Protein AF-A0A9E5WP78-F1 (afdb_monomer_lite)

Secondary structure (DSSP, 8-state):
--SSSSHHHHHHHHHHHHHHHHHHHHHHHHHHHHHHHHHHHHHHHHH-GGGHHHHHHHHHHHHHHHHHHHHHHHHHHHHHHHHHHHHHHHHHHHHHHH-PPPPPHHHHHHTTSSS---PPP--SSTTTHHHHSSSTT---------S---HHHHHHHHHHH-SSGGGHHHHHHHHHHHHSS--HHHHHHHHHHSS--HHHHHHHHHHSTT---S---SEEEEEE-SHHHHHTTHHHHHHHHHHHTT--TT-SB-TTSSEEEEEES--S-GGG-SEEEETTEEEES--HHHHHHHHHHHHHHH-

Structure (mmCIF, N/CA/C/O backbone):
data_AF-A0A9E5WP78-F1
#
_entry.id   AF-A0A9E5WP78-F1
#
loop_
_atom_site.group_PDB
_atom_site.id
_atom_site.type_symbol
_atom_site.label_atom_id
_atom_site.label_alt_id
_atom_site.label_comp_id
_atom_site.label_asym_id
_atom_site.label_entity_id
_atom_site.label_seq_id
_atom_site.pdbx_PDB_ins_code
_atom_site.Cartn_x
_atom_site.Cartn_y
_atom_site.Cartn_z
_atom_site.occupancy
_atom_site.B_iso_or_equiv
_atom_site.auth_seq_id
_atom_site.auth_comp_id
_atom_site.auth_asym_id
_atom_site.auth_atom_id
_atom_site.pdbx_PDB_model_num
ATOM 1 N N . MET A 1 1 ? 55.929 27.483 16.255 1.00 40.31 1 MET A N 1
ATOM 2 C CA . MET A 1 1 ? 55.031 27.096 17.373 1.00 40.31 1 MET A CA 1
ATOM 3 C C . MET A 1 1 ? 53.668 26.584 16.868 1.00 40.31 1 MET A C 1
ATOM 5 O O . MET A 1 1 ? 52.644 26.908 17.447 1.00 40.31 1 MET A O 1
ATOM 9 N N . ALA A 1 2 ? 53.627 25.756 15.813 1.00 39.28 2 ALA A N 1
ATOM 10 C CA . ALA A 1 2 ? 52.375 25.339 15.155 1.00 39.28 2 ALA A CA 1
ATOM 11 C C . ALA A 1 2 ? 51.833 23.959 15.601 1.00 39.28 2 ALA A C 1
ATOM 13 O O . ALA A 1 2 ? 50.862 23.475 15.038 1.00 39.28 2 ALA A O 1
ATOM 14 N N . CYS A 1 3 ? 52.436 23.316 16.608 1.00 40.56 3 CYS A N 1
ATOM 15 C CA . CYS A 1 3 ? 52.124 21.920 16.957 1.00 40.56 3 CYS A CA 1
ATOM 16 C C . CYS A 1 3 ? 51.257 21.744 18.224 1.00 40.56 3 CYS A C 1
ATOM 18 O O . CYS A 1 3 ? 50.835 20.636 18.529 1.00 40.56 3 CYS A O 1
ATOM 20 N N . VAL A 1 4 ? 50.968 22.808 18.983 1.00 48.16 4 VAL A N 1
ATOM 21 C CA . VAL A 1 4 ? 50.408 22.661 20.347 1.00 48.16 4 VAL A CA 1
ATOM 22 C C . VAL A 1 4 ? 48.868 22.646 20.388 1.00 48.16 4 VAL A C 1
ATOM 24 O O . VAL A 1 4 ? 48.291 22.186 21.366 1.00 48.16 4 VAL A O 1
ATOM 27 N N . LEU A 1 5 ? 48.172 23.054 19.319 1.00 49.72 5 LEU A N 1
ATOM 28 C CA . LEU A 1 5 ? 46.701 23.181 19.324 1.00 49.72 5 LEU A CA 1
ATOM 29 C C . LEU A 1 5 ? 45.939 22.066 18.576 1.00 49.72 5 LEU A C 1
ATOM 31 O O . LEU A 1 5 ? 44.716 22.016 18.666 1.00 49.72 5 LEU A O 1
ATOM 35 N N . GLY A 1 6 ? 46.625 21.146 17.883 1.00 47.72 6 GLY A N 1
ATOM 36 C CA . GLY A 1 6 ? 45.993 20.021 17.162 1.00 47.72 6 GLY A CA 1
ATOM 37 C C . GLY A 1 6 ? 45.794 18.739 17.988 1.00 47.72 6 GLY A C 1
ATOM 38 O O . GLY A 1 6 ? 44.914 17.935 17.690 1.00 47.72 6 GLY A O 1
ATOM 39 N N . LEU A 1 7 ? 46.570 18.561 19.060 1.00 51.28 7 LEU A N 1
ATOM 40 C CA . LEU A 1 7 ? 46.493 17.408 19.967 1.00 51.28 7 LEU A CA 1
ATOM 41 C C . LEU A 1 7 ? 45.211 17.310 20.830 1.00 51.28 7 LEU A C 1
ATOM 43 O O . LEU A 1 7 ? 44.743 16.186 21.030 1.00 51.28 7 LEU A O 1
ATOM 47 N N . PRO A 1 8 ? 44.588 18.403 21.328 1.00 56.72 8 PRO A N 1
ATOM 48 C CA . PRO A 1 8 ? 43.445 18.271 22.233 1.00 56.72 8 PRO A CA 1
ATOM 49 C C . PRO A 1 8 ? 42.153 17.823 21.530 1.00 56.72 8 PRO A C 1
ATOM 51 O O . PRO A 1 8 ? 41.365 17.092 22.123 1.00 56.72 8 PRO A O 1
ATOM 54 N N . ALA A 1 9 ? 41.935 18.186 20.260 1.00 57.28 9 ALA A N 1
ATOM 55 C CA . ALA A 1 9 ? 40.708 17.823 19.539 1.00 57.28 9 ALA A CA 1
ATOM 56 C C . ALA A 1 9 ? 40.653 16.326 19.178 1.00 57.28 9 ALA A C 1
ATOM 58 O O . ALA A 1 9 ? 39.615 15.683 19.340 1.00 57.28 9 ALA A O 1
ATOM 59 N N . ALA A 1 10 ? 41.784 15.748 18.756 1.00 62.88 10 ALA A N 1
ATOM 60 C CA . ALA A 1 10 ? 41.886 14.319 18.465 1.00 62.88 10 ALA A CA 1
ATOM 61 C C . ALA A 1 10 ? 41.720 13.457 19.731 1.00 62.88 10 ALA A C 1
ATOM 63 O O . ALA A 1 10 ? 41.075 12.413 19.679 1.00 62.88 10 ALA A O 1
ATOM 64 N N . GLY A 1 11 ? 42.240 13.916 20.878 1.00 72.31 11 GLY A N 1
ATOM 65 C CA . GLY A 1 11 ? 42.086 13.227 22.164 1.00 72.31 11 GLY A CA 1
ATOM 66 C C . GLY A 1 11 ? 40.644 13.196 22.683 1.00 72.31 11 GLY A C 1
ATOM 67 O O . GLY A 1 11 ? 40.204 12.189 23.227 1.00 72.31 11 GLY A O 1
ATOM 68 N N . VAL A 1 12 ? 39.870 14.266 22.484 1.00 71.50 12 VAL A N 1
ATOM 69 C CA . VAL A 1 12 ? 38.460 14.305 22.917 1.00 71.50 12 VAL A CA 1
ATOM 70 C C . VAL A 1 12 ? 37.597 13.354 22.083 1.00 71.50 12 VAL A C 1
ATOM 72 O O . VAL A 1 12 ? 36.775 12.622 22.635 1.00 71.50 12 VAL A O 1
ATOM 75 N N . LEU A 1 13 ? 37.812 13.306 20.766 1.00 73.06 13 LEU A N 1
ATOM 76 C CA . LEU A 1 13 ? 37.078 12.406 19.871 1.00 73.06 13 LEU A CA 1
ATOM 77 C C . LEU A 1 13 ? 37.362 10.930 20.169 1.00 73.06 13 LEU A C 1
ATOM 79 O O . LEU A 1 13 ? 36.424 10.136 20.226 1.00 73.06 13 LEU A O 1
ATOM 83 N N . THR A 1 14 ? 38.620 10.552 20.412 1.00 79.62 14 THR A N 1
ATOM 84 C CA . THR A 1 14 ? 38.964 9.158 20.738 1.00 79.62 14 THR A CA 1
ATOM 85 C C . THR A 1 14 ? 38.353 8.717 22.063 1.00 79.62 14 THR A C 1
ATOM 87 O O . THR A 1 14 ? 37.830 7.607 22.133 1.00 79.62 14 THR A O 1
ATOM 90 N N . VAL A 1 15 ? 38.327 9.586 23.078 1.00 82.00 15 VAL A N 1
ATOM 91 C CA . VAL A 1 15 ? 37.671 9.297 24.364 1.00 82.00 15 VAL A CA 1
ATOM 92 C C . VAL A 1 15 ? 36.163 9.111 24.189 1.00 82.00 15 VAL A C 1
ATOM 94 O O . VAL A 1 15 ? 35.617 8.132 24.694 1.00 82.00 15 VAL A O 1
ATOM 97 N N . VAL A 1 16 ? 35.481 9.983 23.439 1.00 80.38 16 VAL A N 1
ATOM 98 C CA . VAL A 1 16 ? 34.026 9.864 23.208 1.00 80.38 16 VAL A CA 1
ATOM 99 C C . VAL A 1 16 ? 33.681 8.604 22.413 1.00 80.38 16 VAL A C 1
ATOM 101 O O . VAL A 1 16 ? 32.722 7.905 22.751 1.00 80.38 16 VAL A O 1
ATOM 104 N N . VAL A 1 17 ? 34.467 8.282 21.384 1.00 82.75 17 VAL A N 1
ATOM 105 C CA . VAL A 1 17 ? 34.288 7.056 20.594 1.00 82.75 17 VAL A CA 1
ATOM 106 C C . VAL A 1 17 ? 34.514 5.827 21.468 1.00 82.75 17 VAL A C 1
ATOM 108 O O . VAL A 1 17 ? 33.675 4.929 21.480 1.00 82.75 17 VAL A O 1
ATOM 111 N N . TRP A 1 18 ? 35.594 5.799 22.250 1.00 87.38 18 TRP A N 1
ATOM 112 C CA . TRP A 1 18 ? 35.895 4.680 23.141 1.00 87.38 18 TRP A CA 1
ATOM 113 C C . TRP A 1 18 ? 34.799 4.482 24.192 1.00 87.38 18 TRP A C 1
ATOM 115 O O . TRP A 1 18 ? 34.361 3.356 24.424 1.00 87.38 18 TRP A O 1
ATOM 125 N N . TRP A 1 19 ? 34.276 5.571 24.759 1.00 84.06 19 TRP A N 1
ATOM 126 C CA . TRP A 1 19 ? 33.203 5.508 25.749 1.00 84.06 19 TRP A CA 1
ATOM 127 C C . TRP A 1 19 ? 31.863 5.067 25.144 1.00 84.06 19 TRP A C 1
ATOM 129 O O . TRP A 1 19 ? 31.135 4.288 25.757 1.00 84.06 19 TRP A O 1
ATOM 139 N N . SER A 1 20 ? 31.576 5.477 23.905 1.00 82.31 20 SER A N 1
ATOM 140 C CA . SER A 1 20 ? 30.400 5.017 23.152 1.00 82.31 20 SER A CA 1
ATOM 141 C C . SER A 1 20 ? 30.484 3.526 22.811 1.00 82.31 20 SER A C 1
ATOM 143 O O . SER A 1 20 ? 29.494 2.804 22.928 1.00 82.31 20 SER A O 1
ATOM 145 N N . VAL A 1 21 ? 31.670 3.042 22.430 1.00 86.69 21 VAL A N 1
ATOM 146 C CA . VAL A 1 21 ? 31.914 1.617 22.159 1.00 86.69 21 VAL A CA 1
ATOM 147 C C . VAL A 1 21 ? 31.808 0.792 23.443 1.00 86.69 21 VAL A C 1
ATOM 149 O O . VAL A 1 21 ? 31.193 -0.271 23.425 1.00 86.69 21 VAL A O 1
ATOM 152 N N . ALA A 1 22 ? 32.347 1.279 24.563 1.00 88.31 22 ALA A N 1
ATOM 153 C CA . ALA A 1 22 ? 32.237 0.607 25.857 1.00 88.31 22 ALA A CA 1
ATOM 154 C C . ALA A 1 22 ? 30.772 0.474 26.318 1.00 88.31 22 ALA A C 1
ATOM 156 O O . ALA A 1 22 ? 30.347 -0.627 26.667 1.00 88.31 22 ALA A O 1
ATOM 157 N N . ASP A 1 23 ? 29.979 1.551 26.245 1.00 84.69 23 ASP A N 1
ATOM 158 C CA . ASP A 1 23 ? 28.545 1.531 26.592 1.00 84.69 23 ASP A CA 1
ATOM 159 C C . ASP A 1 23 ? 27.752 0.593 25.660 1.00 84.69 23 ASP A C 1
ATOM 161 O O . ASP A 1 23 ? 26.888 -0.158 26.117 1.00 84.69 23 ASP A O 1
ATOM 165 N N . TYR A 1 24 ? 28.097 0.548 24.366 1.00 83.88 24 TYR A N 1
ATOM 166 C CA . TYR A 1 24 ? 27.504 -0.396 23.413 1.00 83.88 24 TYR A CA 1
ATOM 167 C C . TYR A 1 24 ? 27.820 -1.861 23.751 1.00 83.88 24 TYR A C 1
ATOM 169 O O . TYR A 1 24 ? 26.926 -2.712 23.732 1.00 83.88 24 TYR A O 1
ATOM 177 N N . LEU A 1 25 ? 29.079 -2.175 24.069 1.00 89.12 25 LEU A N 1
ATOM 178 C CA . LEU A 1 25 ? 29.492 -3.534 24.426 1.00 89.12 25 LEU A CA 1
ATOM 179 C C . LEU A 1 25 ? 28.841 -4.000 25.733 1.00 89.12 25 LEU A C 1
ATOM 181 O O . LEU A 1 25 ? 28.405 -5.151 25.813 1.00 89.12 25 LEU A O 1
ATOM 185 N N . GLU A 1 26 ? 28.722 -3.113 26.719 1.00 86.94 26 GLU A N 1
ATOM 186 C CA . GLU A 1 26 ? 28.042 -3.402 27.982 1.00 86.94 26 GLU A CA 1
ATOM 187 C C . GLU A 1 26 ? 26.539 -3.635 27.771 1.00 86.94 26 GLU A C 1
ATOM 189 O O . GLU A 1 26 ? 25.974 -4.616 28.264 1.00 86.94 26 GLU A O 1
ATOM 194 N N . ALA A 1 27 ? 25.884 -2.801 26.958 1.00 82.88 27 ALA A N 1
ATOM 195 C CA . ALA A 1 27 ? 24.481 -2.990 26.593 1.00 82.88 27 ALA A CA 1
ATOM 196 C C . ALA A 1 27 ? 24.244 -4.325 25.874 1.00 82.88 27 ALA A C 1
ATOM 198 O O . ALA A 1 27 ? 23.267 -5.018 26.159 1.00 82.88 27 ALA A O 1
ATOM 199 N N . ARG A 1 28 ? 25.165 -4.724 24.991 1.00 87.25 28 ARG A N 1
ATOM 200 C CA . ARG A 1 28 ? 25.087 -6.000 24.270 1.00 87.25 28 ARG A CA 1
ATOM 201 C C . ARG A 1 28 ? 25.202 -7.215 25.197 1.00 87.25 28 ARG A C 1
ATOM 203 O O . ARG A 1 28 ? 24.603 -8.245 24.900 1.00 87.25 28 ARG A O 1
ATOM 210 N N . ARG A 1 29 ? 25.957 -7.113 26.297 1.00 88.00 29 ARG A N 1
ATOM 211 C CA . ARG A 1 29 ? 26.102 -8.191 27.294 1.00 88.00 29 ARG A CA 1
ATOM 212 C C . ARG A 1 29 ? 24.925 -8.268 28.265 1.00 88.00 29 ARG A C 1
ATOM 214 O O . ARG A 1 29 ? 24.508 -9.366 28.613 1.00 88.00 29 ARG A O 1
ATOM 221 N N . THR A 1 30 ? 24.397 -7.121 28.686 1.00 86.06 30 THR A N 1
ATOM 222 C CA . THR A 1 30 ? 23.357 -7.027 29.729 1.00 86.06 30 THR A CA 1
ATOM 223 C C . THR A 1 30 ? 21.945 -7.284 29.208 1.00 86.06 30 THR A C 1
ATOM 225 O O . THR A 1 30 ? 21.180 -7.993 29.855 1.00 86.06 30 THR A O 1
ATOM 228 N N . ALA A 1 31 ? 21.620 -6.810 28.000 1.00 85.44 31 ALA A N 1
ATOM 229 C CA . ALA A 1 31 ? 20.290 -6.954 27.402 1.00 85.44 31 ALA A CA 1
ATOM 230 C C . ALA A 1 31 ? 19.707 -8.389 27.389 1.00 85.44 31 ALA A C 1
ATOM 232 O O . ALA A 1 31 ? 18.526 -8.531 27.710 1.00 85.44 31 ALA A O 1
ATOM 233 N N . PRO A 1 32 ? 20.455 -9.462 27.043 1.00 88.38 32 PRO A N 1
ATOM 234 C CA . PRO A 1 32 ? 19.893 -10.814 27.068 1.00 88.38 32 PRO A CA 1
ATOM 235 C C . PRO A 1 32 ? 19.577 -11.308 28.488 1.00 88.38 32 PRO A C 1
ATOM 237 O O . PRO A 1 32 ? 18.555 -11.961 28.678 1.00 88.38 32 PRO A O 1
ATOM 240 N N . LEU A 1 33 ? 20.405 -10.968 29.482 1.00 89.38 33 LEU A N 1
ATOM 241 C CA . LEU A 1 33 ? 20.209 -11.366 30.883 1.00 89.38 33 LEU A CA 1
ATOM 242 C C . LEU A 1 33 ? 18.995 -10.663 31.496 1.00 89.38 33 LEU A C 1
ATOM 244 O O . LEU A 1 33 ? 18.153 -11.286 32.138 1.00 89.38 33 LEU A O 1
ATOM 248 N N . ASP A 1 34 ? 18.888 -9.360 31.251 1.00 89.56 34 ASP A N 1
ATOM 249 C CA . ASP A 1 34 ? 17.775 -8.527 31.699 1.00 89.56 34 ASP A CA 1
ATOM 250 C C . ASP A 1 34 ? 16.437 -8.996 31.086 1.00 89.56 34 ASP A C 1
ATOM 252 O O . ASP A 1 34 ? 15.401 -8.983 31.753 1.00 89.56 34 ASP A O 1
ATOM 256 N N . ARG A 1 35 ? 16.456 -9.482 29.835 1.00 88.88 35 ARG A N 1
ATOM 257 C CA . ARG A 1 35 ? 15.285 -10.083 29.181 1.00 88.88 35 ARG A CA 1
ATOM 258 C C . ARG A 1 35 ? 14.878 -11.414 29.816 1.00 88.88 35 ARG A C 1
ATOM 260 O O . ARG A 1 35 ? 13.702 -11.583 30.127 1.00 88.88 35 ARG A O 1
ATOM 267 N N . GLN A 1 36 ? 15.836 -12.316 30.043 1.00 92.38 36 GLN A N 1
ATOM 268 C CA . GLN A 1 36 ? 15.581 -13.598 30.717 1.00 92.38 36 GLN A CA 1
ATOM 269 C C . GLN A 1 36 ? 14.955 -13.379 32.098 1.00 92.38 36 GLN A C 1
ATOM 271 O O . GLN A 1 36 ? 13.959 -14.007 32.443 1.00 92.38 36 GLN A O 1
ATOM 276 N N . ARG A 1 37 ? 15.472 -12.407 32.855 1.00 91.56 37 ARG A N 1
ATOM 277 C CA . ARG A 1 37 ? 14.974 -12.073 34.193 1.00 91.56 37 ARG A CA 1
ATOM 278 C C . ARG A 1 37 ? 13.522 -11.582 34.197 1.00 91.56 37 ARG A C 1
ATOM 280 O O . ARG A 1 37 ? 12.762 -11.958 35.086 1.00 91.56 37 ARG A O 1
ATOM 287 N N . ILE A 1 38 ? 13.124 -10.762 33.222 1.00 92.44 38 ILE A N 1
ATOM 288 C CA . ILE A 1 38 ? 11.726 -10.318 33.078 1.00 92.44 38 ILE A CA 1
ATOM 289 C C . ILE A 1 38 ? 10.820 -11.489 32.703 1.00 92.44 38 ILE A C 1
ATOM 291 O O . ILE A 1 38 ? 9.748 -11.633 33.286 1.00 92.44 38 ILE A O 1
ATOM 295 N N . GLU A 1 39 ? 11.239 -12.323 31.750 1.00 93.94 39 GLU A N 1
ATOM 296 C CA . GLU A 1 39 ? 10.465 -13.491 31.317 1.00 93.94 39 GLU A CA 1
ATOM 297 C C . GLU A 1 39 ? 10.212 -14.449 32.501 1.00 93.94 39 GLU A C 1
ATOM 299 O O . GLU A 1 39 ? 9.064 -14.831 32.740 1.00 93.94 39 GLU A O 1
ATOM 304 N N . GLU A 1 40 ? 11.230 -14.713 33.327 1.00 94.50 40 GLU A N 1
ATOM 305 C CA . GLU A 1 40 ? 11.097 -15.495 34.567 1.00 94.50 40 GLU A CA 1
ATOM 306 C C . GLU A 1 40 ? 10.142 -14.857 35.591 1.00 94.50 40 GLU A C 1
ATOM 308 O O . GLU A 1 40 ? 9.367 -15.555 36.250 1.00 94.50 40 GLU A O 1
ATOM 313 N N . LEU A 1 41 ? 10.191 -13.532 35.769 1.00 92.31 41 LEU A N 1
ATOM 314 C CA . LEU A 1 41 ? 9.308 -12.826 36.705 1.00 92.31 41 LEU A CA 1
ATOM 315 C C . LEU A 1 41 ? 7.854 -12.808 36.223 1.00 92.31 41 LEU A C 1
ATOM 317 O O . LEU A 1 41 ? 6.945 -12.915 37.046 1.00 92.31 41 LEU A O 1
ATOM 321 N N . ILE A 1 42 ? 7.621 -12.723 34.912 1.00 92.88 42 ILE A N 1
ATOM 322 C CA . ILE A 1 42 ? 6.284 -12.846 34.318 1.00 92.88 42 ILE A CA 1
ATOM 323 C C . ILE A 1 42 ? 5.718 -14.240 34.586 1.00 92.88 42 ILE A C 1
ATOM 325 O O . ILE A 1 42 ? 4.550 -14.364 34.956 1.00 92.88 42 ILE A O 1
ATOM 329 N N . GLU A 1 43 ? 6.527 -15.285 34.416 1.00 93.88 43 GLU A N 1
ATOM 330 C CA . GLU A 1 43 ? 6.107 -16.660 34.683 1.00 93.88 43 GLU A CA 1
ATOM 331 C C . GLU A 1 43 ? 5.759 -16.861 36.166 1.00 93.88 43 GLU A C 1
ATOM 333 O O . GLU A 1 43 ? 4.669 -17.343 36.487 1.00 93.88 43 GLU A O 1
ATOM 338 N N . LYS A 1 44 ? 6.611 -16.376 37.079 1.00 93.50 44 LYS A N 1
ATOM 339 C CA . LYS A 1 44 ? 6.349 -16.404 38.530 1.00 93.50 44 LYS A CA 1
ATOM 340 C C . LYS A 1 44 ? 5.098 -15.613 38.916 1.00 93.50 44 LYS A C 1
ATOM 342 O O . LYS A 1 44 ? 4.302 -16.105 39.708 1.00 93.50 44 LYS A O 1
ATOM 347 N N . ALA A 1 45 ? 4.878 -14.438 38.323 1.00 91.44 45 ALA A N 1
ATOM 348 C CA . ALA A 1 45 ? 3.703 -13.603 38.586 1.00 91.44 45 ALA A CA 1
ATOM 349 C C . ALA A 1 45 ? 2.391 -14.193 38.038 1.00 91.44 45 ALA A C 1
ATOM 351 O O . ALA A 1 45 ? 1.316 -13.866 38.547 1.00 91.44 45 ALA A O 1
ATOM 352 N N . ARG A 1 46 ? 2.457 -15.056 37.012 1.00 91.38 46 ARG A N 1
ATOM 353 C CA . ARG A 1 46 ? 1.302 -15.851 36.559 1.00 91.38 46 ARG A CA 1
ATOM 354 C C . ARG A 1 46 ? 0.975 -16.986 37.526 1.00 91.38 46 ARG A C 1
ATOM 356 O O . ARG A 1 46 ? -0.202 -17.286 37.695 1.00 91.38 46 ARG A O 1
ATOM 363 N N . ALA A 1 47 ? 1.990 -17.608 38.129 1.00 92.94 47 ALA A N 1
ATOM 364 C CA . ALA A 1 47 ? 1.815 -18.709 39.075 1.00 92.94 47 ALA A CA 1
ATOM 365 C C . ALA A 1 47 ? 1.355 -18.234 40.466 1.00 92.94 47 ALA A C 1
ATOM 367 O O . ALA A 1 47 ? 0.472 -18.846 41.060 1.00 92.94 47 ALA A O 1
ATOM 368 N N . ASP A 1 48 ? 1.924 -17.137 40.972 1.00 92.50 48 ASP A N 1
ATOM 369 C CA . ASP A 1 48 ? 1.578 -16.547 42.264 1.00 92.50 48 ASP A CA 1
ATOM 370 C C . ASP A 1 48 ? 1.529 -15.012 42.172 1.00 92.5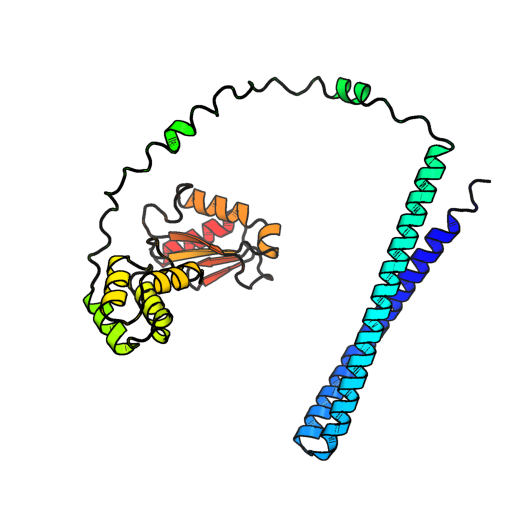0 48 ASP A C 1
ATOM 372 O O . ASP A 1 48 ? 2.481 -14.339 41.768 1.00 92.50 48 ASP A O 1
ATOM 376 N N . SER A 1 49 ? 0.396 -14.443 42.590 1.00 89.81 49 SER A N 1
ATOM 377 C CA . SER A 1 49 ? 0.151 -12.998 42.600 1.00 89.81 49 SER A CA 1
ATOM 378 C C . SER A 1 49 ? 1.105 -12.207 43.504 1.00 89.81 49 SER A C 1
ATOM 380 O O . SER A 1 49 ? 1.258 -10.999 43.301 1.00 89.81 49 SER A O 1
ATOM 382 N N . SER A 1 50 ? 1.774 -12.872 44.454 1.00 92.31 50 SER A N 1
ATOM 383 C CA . SER A 1 50 ? 2.747 -12.265 45.369 1.00 92.31 50 SER A CA 1
ATOM 384 C C . SER A 1 50 ? 3.977 -11.676 44.660 1.00 92.31 50 SER A C 1
ATOM 386 O O . SER A 1 50 ? 4.614 -10.771 45.197 1.00 92.31 50 SER A O 1
ATOM 388 N N . TRP A 1 51 ? 4.283 -12.117 43.431 1.00 90.38 51 TRP A N 1
ATOM 389 C CA . TRP A 1 51 ? 5.444 -11.663 42.651 1.00 90.38 51 TRP A CA 1
ATOM 390 C C . TRP A 1 51 ? 5.197 -10.405 41.809 1.00 90.38 51 TRP A C 1
ATOM 392 O O . TRP A 1 51 ? 6.146 -9.862 41.238 1.00 90.38 51 TRP A O 1
ATOM 402 N N . LYS A 1 52 ? 3.960 -9.890 41.747 1.00 91.38 52 LYS A N 1
ATOM 403 C CA . LYS A 1 52 ? 3.644 -8.657 40.997 1.00 91.38 52 LYS A CA 1
ATOM 404 C C . LYS A 1 52 ? 4.498 -7.444 41.410 1.00 91.38 52 LYS A C 1
ATOM 406 O O . LYS A 1 52 ? 5.038 -6.802 40.511 1.00 91.38 52 LYS A O 1
ATOM 411 N N . PRO A 1 53 ? 4.726 -7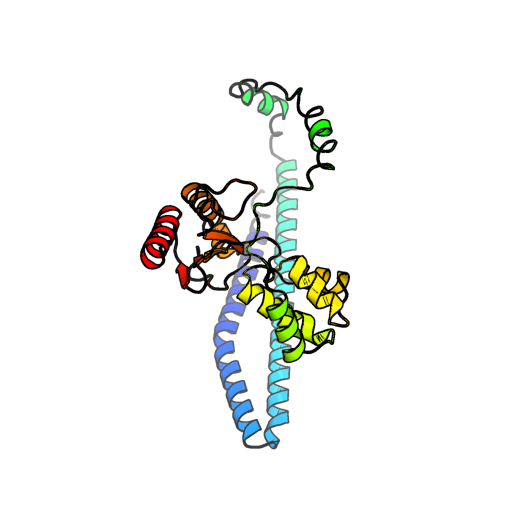.160 42.711 1.00 94.75 53 PRO A N 1
ATOM 412 C CA . PRO A 1 53 ? 5.572 -6.037 43.120 1.00 94.75 53 PRO A CA 1
ATOM 413 C C . PRO A 1 53 ? 7.035 -6.196 42.680 1.00 94.75 53 PRO A C 1
ATOM 415 O O . PRO A 1 53 ? 7.695 -5.216 42.349 1.00 94.75 53 PRO A O 1
ATOM 418 N N . ALA A 1 54 ? 7.548 -7.431 42.643 1.00 92.19 54 ALA A N 1
ATOM 419 C CA . ALA A 1 54 ? 8.909 -7.709 42.186 1.00 92.19 54 ALA A CA 1
ATOM 420 C C . ALA A 1 54 ? 9.059 -7.494 40.670 1.00 92.19 54 ALA A C 1
ATOM 422 O O . ALA A 1 54 ? 10.077 -6.972 40.220 1.00 92.19 54 ALA A O 1
ATOM 423 N N . LEU A 1 55 ? 8.033 -7.853 39.892 1.00 92.62 55 LEU A N 1
ATOM 424 C CA . LEU A 1 55 ? 7.981 -7.589 38.455 1.00 92.62 55 LEU A CA 1
ATOM 425 C C . LEU A 1 55 ? 7.924 -6.081 38.160 1.00 92.62 55 LEU A C 1
ATOM 427 O O . LEU A 1 55 ? 8.675 -5.592 37.319 1.00 92.62 55 LEU A O 1
ATOM 431 N N . GLU A 1 56 ? 7.077 -5.335 38.873 1.00 93.25 56 GLU A N 1
ATOM 432 C CA . GLU A 1 56 ? 6.983 -3.874 38.742 1.00 93.25 56 GLU A CA 1
ATOM 433 C C . GLU A 1 56 ? 8.300 -3.174 39.109 1.00 93.25 56 GLU A C 1
ATOM 435 O O . GLU A 1 56 ? 8.743 -2.278 38.389 1.00 93.25 56 GLU A O 1
ATOM 440 N N . ALA A 1 57 ? 8.974 -3.624 40.172 1.00 93.75 57 ALA A N 1
ATOM 441 C CA . ALA A 1 57 ? 10.283 -3.104 40.557 1.00 93.75 57 ALA A CA 1
ATOM 442 C C . ALA A 1 57 ? 11.354 -3.338 39.473 1.00 93.75 57 ALA A C 1
ATOM 444 O O . ALA A 1 57 ? 12.164 -2.447 39.208 1.00 93.75 57 ALA A O 1
ATOM 445 N N . GLU A 1 58 ? 11.350 -4.503 38.815 1.00 91.75 58 GLU A N 1
ATOM 446 C CA . GLU A 1 58 ? 12.286 -4.792 37.720 1.00 91.75 58 GLU A CA 1
ATOM 447 C C . GLU A 1 58 ? 11.982 -3.949 36.472 1.00 91.75 58 GLU A C 1
ATOM 449 O O . GLU A 1 58 ? 12.905 -3.434 35.835 1.00 91.75 58 GLU A O 1
ATOM 454 N N . TYR A 1 59 ? 10.703 -3.726 36.152 1.00 90.94 59 TYR A N 1
ATOM 455 C CA . TYR A 1 59 ? 10.322 -2.810 35.075 1.00 90.94 59 TYR A CA 1
ATOM 456 C C . TYR A 1 59 ? 10.784 -1.376 35.343 1.00 90.94 59 TYR A C 1
ATOM 458 O O . TYR A 1 59 ? 11.355 -0.740 34.452 1.00 90.94 59 TYR A O 1
ATOM 466 N N . GLU A 1 60 ? 10.593 -0.864 36.562 1.00 93.88 60 GLU A N 1
ATOM 467 C CA . GLU A 1 60 ? 11.032 0.493 36.899 1.00 93.88 60 GLU A CA 1
ATOM 468 C C . GLU A 1 60 ? 12.565 0.597 36.891 1.00 93.88 60 GLU A C 1
ATOM 470 O O . GLU A 1 60 ? 13.107 1.571 36.364 1.00 93.88 60 GLU A O 1
ATOM 475 N N . ARG A 1 61 ? 13.287 -0.439 37.348 1.00 92.62 61 ARG A N 1
ATOM 476 C CA . ARG A 1 61 ? 14.750 -0.534 37.197 1.00 92.62 61 ARG A CA 1
ATOM 477 C C . ARG A 1 61 ? 15.168 -0.413 35.729 1.00 92.62 61 ARG A C 1
ATOM 479 O O . ARG A 1 61 ? 16.048 0.392 35.419 1.00 92.62 61 ARG A O 1
ATOM 486 N N . GLN A 1 62 ? 14.551 -1.168 34.817 1.00 90.62 62 GLN A N 1
ATOM 487 C CA . GLN A 1 62 ? 14.895 -1.099 33.389 1.00 90.62 62 GLN A CA 1
ATOM 488 C C . GLN A 1 62 ? 14.600 0.264 32.774 1.00 90.62 62 GLN A C 1
ATOM 490 O O . GLN A 1 62 ? 15.395 0.781 31.985 1.00 90.62 62 GLN A O 1
ATOM 495 N N . LYS A 1 63 ? 13.483 0.872 33.164 1.00 91.00 63 LYS A N 1
ATOM 496 C CA . LYS A 1 63 ? 13.120 2.218 32.733 1.00 91.00 63 LYS A CA 1
ATOM 497 C C . LYS A 1 63 ? 14.158 3.249 33.179 1.00 91.00 63 LYS A C 1
ATOM 499 O O . LYS A 1 63 ? 14.590 4.048 32.350 1.00 91.00 63 LYS A O 1
ATOM 504 N N . GLN A 1 64 ? 14.625 3.192 34.429 1.00 91.25 64 GLN A N 1
ATOM 505 C CA . GLN A 1 64 ? 15.698 4.069 34.916 1.00 91.25 64 GLN A CA 1
ATOM 506 C C . GLN A 1 64 ? 17.003 3.862 34.133 1.00 91.25 64 GLN A C 1
ATOM 508 O O . GLN A 1 64 ? 17.588 4.829 33.646 1.00 91.25 64 GLN A O 1
ATOM 513 N N . VAL A 1 65 ? 17.414 2.609 33.905 1.00 87.69 65 VAL A N 1
ATOM 514 C CA . VAL A 1 65 ? 18.610 2.291 33.099 1.00 87.69 65 VAL A CA 1
ATOM 515 C C . VAL A 1 65 ? 18.491 2.831 31.667 1.00 87.69 65 VAL A C 1
ATOM 517 O O . VAL A 1 65 ? 19.471 3.339 31.115 1.00 87.69 65 VAL A O 1
ATOM 520 N N . SER A 1 66 ? 17.303 2.754 31.057 1.00 85.50 66 SER A N 1
ATOM 521 C CA . SER A 1 66 ? 17.051 3.309 29.721 1.00 85.50 66 SER A CA 1
ATOM 522 C C . SER A 1 66 ? 17.187 4.832 29.706 1.00 85.50 66 SER A C 1
ATOM 524 O O . SER A 1 66 ? 17.893 5.374 28.856 1.00 85.50 66 SER A O 1
ATOM 526 N N . LEU A 1 67 ? 16.576 5.520 30.674 1.00 88.06 67 LEU A N 1
ATOM 527 C CA . LEU A 1 67 ? 16.644 6.979 30.788 1.00 88.06 67 LEU A CA 1
ATOM 528 C C . LEU A 1 67 ? 18.082 7.470 30.992 1.00 88.06 67 LEU A C 1
ATOM 530 O O . LEU A 1 67 ? 18.507 8.442 30.366 1.00 88.06 67 LEU A O 1
ATOM 534 N N . GLU A 1 68 ? 18.867 6.780 31.820 1.00 87.25 68 GLU A N 1
ATOM 535 C CA . GLU A 1 68 ? 20.278 7.111 32.015 1.00 87.25 68 GLU A CA 1
ATOM 536 C C . GLU A 1 68 ? 21.112 6.937 30.739 1.00 87.25 68 GLU A C 1
ATOM 538 O O . GLU A 1 68 ? 21.996 7.758 30.462 1.00 87.25 68 GLU A O 1
ATOM 543 N N . ARG A 1 69 ? 20.848 5.880 29.956 1.00 83.69 69 ARG A N 1
ATOM 544 C CA . ARG A 1 69 ? 21.506 5.648 28.659 1.00 83.69 69 ARG A CA 1
ATOM 545 C C . ARG A 1 69 ? 21.180 6.763 27.672 1.00 83.69 69 ARG A C 1
ATOM 547 O O . ARG A 1 69 ? 22.095 7.296 27.043 1.00 83.69 69 ARG A O 1
ATOM 554 N N . ASP A 1 70 ? 19.921 7.173 27.585 1.00 82.62 70 ASP A N 1
ATOM 555 C CA . ASP A 1 70 ? 19.513 8.277 26.714 1.00 82.62 70 ASP A CA 1
ATOM 556 C C . ASP A 1 70 ? 20.145 9.605 27.154 1.00 82.62 70 ASP A C 1
ATOM 558 O O . ASP A 1 70 ? 20.712 10.329 26.331 1.00 82.62 70 ASP A O 1
ATOM 562 N N . ALA A 1 71 ? 20.192 9.881 28.460 1.00 86.75 71 ALA A N 1
ATOM 563 C CA . ALA A 1 71 ? 20.882 11.051 29.000 1.00 86.75 71 ALA A CA 1
ATOM 564 C C . ALA A 1 71 ? 22.399 11.041 28.717 1.00 86.75 71 ALA A C 1
ATOM 566 O O . ALA A 1 71 ? 23.001 12.095 28.493 1.00 86.75 71 ALA A O 1
ATOM 567 N N . ARG A 1 72 ? 23.056 9.870 28.719 1.00 84.81 72 ARG A N 1
ATOM 568 C CA . ARG A 1 72 ? 24.467 9.736 28.296 1.00 84.81 72 ARG A CA 1
ATOM 569 C C . ARG A 1 72 ? 24.635 10.015 26.801 1.00 84.81 72 ARG A C 1
ATOM 571 O O . ARG A 1 72 ? 25.505 10.806 26.440 1.00 84.81 72 ARG A O 1
ATOM 578 N N . ARG A 1 73 ? 23.771 9.461 25.946 1.00 83.44 73 ARG A N 1
ATOM 579 C CA . ARG A 1 73 ? 23.800 9.689 24.488 1.00 83.44 73 ARG A CA 1
ATOM 580 C C . ARG A 1 73 ? 23.639 11.162 24.123 1.00 83.44 73 ARG A C 1
ATOM 582 O O . ARG A 1 73 ? 24.412 11.672 23.314 1.00 83.44 73 ARG A O 1
ATOM 589 N N . VAL A 1 74 ? 22.697 11.862 24.758 1.00 85.00 74 VAL A N 1
ATOM 590 C CA . VAL A 1 74 ? 22.492 13.308 24.553 1.00 85.00 74 VAL A CA 1
ATOM 591 C C . VAL A 1 74 ? 23.735 14.104 24.959 1.00 85.00 74 VAL A C 1
ATOM 593 O O . VAL A 1 74 ? 24.175 14.982 24.216 1.00 85.00 74 VAL A O 1
ATOM 596 N N . ARG A 1 75 ? 24.361 13.762 26.095 1.00 84.69 75 ARG A N 1
ATOM 597 C CA . ARG A 1 75 ? 25.624 14.388 26.518 1.00 84.69 75 ARG A CA 1
ATOM 598 C C . ARG A 1 75 ? 26.746 14.163 25.501 1.00 84.69 75 ARG A C 1
ATOM 600 O O . ARG A 1 75 ? 27.444 15.117 25.172 1.00 84.69 75 ARG A O 1
ATOM 607 N N . TYR A 1 76 ? 26.904 12.951 24.965 1.00 83.31 76 TYR A N 1
ATOM 608 C CA . TYR A 1 76 ? 27.940 12.665 23.959 1.00 83.31 76 TYR A CA 1
ATOM 609 C C . TYR A 1 76 ? 27.704 13.425 22.660 1.00 83.31 76 TYR A C 1
ATOM 611 O O . TYR A 1 76 ? 28.644 14.007 22.124 1.00 83.31 76 TYR A O 1
ATOM 619 N N . ALA A 1 77 ? 26.456 13.486 22.191 1.00 83.44 77 ALA A N 1
ATOM 620 C CA . ALA A 1 77 ? 26.097 14.264 21.009 1.00 83.44 77 ALA A CA 1
ATOM 621 C C . ALA A 1 77 ? 26.476 15.745 21.173 1.00 83.44 77 ALA A C 1
ATOM 623 O O . ALA A 1 77 ? 27.062 16.336 20.265 1.00 83.44 77 ALA A O 1
ATOM 624 N N . TYR A 1 78 ? 26.225 16.325 22.351 1.00 86.50 78 TYR A N 1
ATOM 625 C CA . TYR A 1 78 ? 26.605 17.706 22.646 1.00 86.50 78 TYR A CA 1
ATOM 626 C C . TYR A 1 78 ? 28.128 17.904 22.662 1.00 86.50 78 TYR A C 1
ATOM 628 O O . TYR A 1 78 ? 28.627 18.856 22.066 1.00 86.50 78 TYR A O 1
ATOM 636 N N . VAL A 1 79 ? 28.884 16.982 23.271 1.00 84.81 79 VAL A N 1
ATOM 637 C CA . VAL A 1 79 ? 30.359 17.024 23.269 1.00 84.81 79 VAL A CA 1
ATOM 638 C C . VAL A 1 79 ? 30.914 16.952 21.842 1.00 84.81 79 VAL A C 1
ATOM 640 O O . VAL A 1 79 ? 31.786 17.746 21.484 1.00 84.81 79 VAL A O 1
ATOM 643 N N . ILE A 1 80 ? 30.383 16.063 20.996 1.00 82.38 80 ILE A N 1
ATOM 644 C CA . ILE A 1 80 ? 30.791 15.944 19.586 1.00 82.38 80 ILE A CA 1
ATOM 645 C C . ILE A 1 80 ? 30.503 17.244 18.832 1.00 82.38 80 ILE A C 1
ATOM 647 O O . ILE A 1 80 ? 31.382 17.753 18.132 1.00 82.38 80 ILE A O 1
ATOM 651 N N . LEU A 1 81 ? 29.309 17.812 19.008 1.00 85.88 81 LEU A N 1
ATOM 652 C CA . LEU A 1 81 ? 28.903 19.045 18.339 1.00 85.88 81 LEU A CA 1
ATOM 653 C C . LEU A 1 81 ? 29.788 20.225 18.760 1.00 85.88 81 LEU A C 1
ATOM 655 O O . LEU A 1 81 ? 30.357 20.897 17.902 1.00 85.88 81 LEU A O 1
ATOM 659 N N . VAL A 1 82 ? 29.982 20.436 20.065 1.00 83.69 82 VAL A N 1
ATOM 660 C CA . VAL A 1 82 ? 30.837 21.514 20.591 1.00 83.69 82 VAL A CA 1
ATOM 661 C C . VAL A 1 82 ? 32.289 21.342 20.144 1.00 83.69 82 VAL A C 1
ATOM 663 O O . VAL A 1 82 ? 32.918 22.321 19.735 1.00 83.69 82 VAL A O 1
ATOM 666 N N . SER A 1 83 ? 32.823 20.116 20.159 1.00 79.50 83 SER A N 1
ATOM 667 C CA . SER A 1 83 ? 34.194 19.847 19.700 1.00 79.50 83 SER A CA 1
ATOM 668 C C . SER A 1 83 ? 34.371 20.152 18.209 1.00 79.50 83 SER A C 1
ATOM 670 O O . SER A 1 83 ? 35.354 20.780 17.819 1.00 79.50 83 SER A O 1
ATOM 672 N N . SER A 1 84 ? 33.376 19.805 17.389 1.00 82.25 84 SER A N 1
ATOM 673 C CA . SER A 1 84 ? 33.378 20.031 15.941 1.00 82.25 84 SER A CA 1
ATOM 674 C C . SER A 1 84 ? 33.267 21.521 15.605 1.00 82.25 84 SER A C 1
ATOM 676 O O . SER A 1 84 ? 34.014 22.022 14.767 1.00 82.25 84 SER A O 1
ATOM 678 N N . VAL A 1 85 ? 32.398 22.261 16.303 1.00 85.94 85 VAL A N 1
ATOM 679 C CA . VAL A 1 85 ? 32.294 23.724 16.166 1.00 85.94 85 VAL A CA 1
ATOM 680 C C . VAL A 1 85 ? 33.600 24.399 16.580 1.00 85.94 85 VAL A C 1
ATOM 682 O O . VAL A 1 85 ? 34.109 25.242 15.844 1.00 85.94 85 VAL A O 1
ATOM 685 N N . THR A 1 86 ? 34.182 23.995 17.711 1.00 81.94 86 THR A N 1
ATOM 686 C CA . THR A 1 86 ? 35.466 24.537 18.184 1.00 81.94 86 THR A CA 1
ATOM 687 C C . THR A 1 86 ? 36.571 24.296 17.156 1.00 81.94 86 THR A C 1
ATOM 689 O O . THR A 1 86 ? 37.306 25.221 16.814 1.00 81.94 86 THR A O 1
ATOM 692 N N . PHE A 1 87 ? 36.643 23.088 16.592 1.00 82.31 87 PHE A N 1
ATOM 693 C CA . PHE A 1 87 ? 37.595 22.749 15.537 1.00 82.31 87 PHE A CA 1
ATOM 694 C C . PHE A 1 87 ? 37.423 23.630 14.291 1.00 82.31 87 PHE A C 1
ATOM 696 O O . PHE A 1 87 ? 38.404 24.188 13.802 1.00 82.31 87 PHE A O 1
ATOM 703 N N . LEU A 1 88 ? 36.191 23.813 13.804 1.00 84.25 88 LEU A N 1
ATOM 704 C CA . LEU A 1 88 ? 35.906 24.650 12.632 1.00 84.25 88 LEU A CA 1
ATOM 705 C C . LEU A 1 88 ? 36.238 26.130 12.870 1.00 84.25 88 LEU A C 1
ATOM 707 O O . LEU A 1 88 ? 36.766 26.792 11.974 1.00 84.25 88 LEU A O 1
ATOM 711 N N . VAL A 1 89 ? 35.975 26.650 14.072 1.00 81.19 89 VAL A N 1
ATOM 712 C CA . VAL A 1 89 ? 36.336 28.024 14.455 1.00 81.19 89 VAL A CA 1
ATOM 713 C C . VAL A 1 89 ? 37.857 28.193 14.488 1.00 81.19 89 VAL A C 1
ATOM 715 O O . VAL A 1 89 ? 38.374 29.142 13.897 1.00 81.19 89 VAL A O 1
ATOM 718 N N . CYS A 1 90 ? 38.586 27.250 15.093 1.00 77.69 90 CYS A N 1
ATOM 719 C CA . CYS A 1 90 ? 40.050 27.252 15.093 1.00 77.69 90 CYS A CA 1
ATOM 720 C C . CYS A 1 90 ? 40.629 27.132 13.674 1.00 77.69 90 CYS A C 1
ATOM 722 O O . CYS A 1 90 ? 41.556 27.865 13.335 1.00 77.69 90 CYS A O 1
ATOM 724 N N . ALA A 1 91 ? 40.060 26.270 12.826 1.00 78.12 91 ALA A N 1
ATOM 725 C CA . ALA A 1 91 ? 40.480 26.102 11.437 1.00 78.12 91 ALA A CA 1
ATOM 726 C C . ALA A 1 91 ? 40.265 27.383 10.614 1.00 78.12 91 ALA A C 1
ATOM 728 O O . ALA A 1 91 ? 41.169 27.816 9.900 1.00 78.12 91 ALA A O 1
ATOM 729 N N . LYS A 1 92 ? 39.108 28.046 10.760 1.00 78.44 92 LYS A N 1
ATOM 730 C CA . LYS A 1 92 ? 38.819 29.330 10.097 1.00 78.44 92 LYS A CA 1
ATOM 731 C C . LYS A 1 92 ? 39.778 30.434 10.548 1.00 78.44 92 LYS A C 1
ATOM 733 O O . LYS A 1 92 ? 40.232 31.218 9.717 1.00 78.44 92 LYS A O 1
ATOM 738 N N . TRP A 1 93 ? 40.098 30.493 11.840 1.00 74.69 93 TRP A N 1
ATOM 739 C CA . TRP A 1 93 ? 41.040 31.472 12.388 1.00 74.69 93 TRP A CA 1
ATOM 740 C C . TRP A 1 93 ? 42.476 31.227 11.899 1.00 74.69 93 TRP A C 1
ATOM 742 O O . TRP A 1 93 ? 43.167 32.172 11.535 1.00 74.69 93 TRP A O 1
ATOM 752 N N . PHE A 1 94 ? 42.891 29.961 11.790 1.00 68.56 94 PHE A N 1
ATOM 753 C CA . PHE A 1 94 ? 44.193 29.573 11.242 1.00 68.56 94 PHE A CA 1
ATOM 754 C C . PHE A 1 94 ? 44.335 29.935 9.756 1.00 68.56 94 PHE A C 1
ATOM 756 O O . PHE A 1 94 ? 45.326 30.547 9.365 1.00 68.56 94 PHE A O 1
ATOM 763 N N . VAL A 1 95 ? 43.313 29.645 8.941 1.00 67.94 95 VAL A N 1
ATOM 764 C CA . VAL A 1 95 ? 43.272 30.056 7.523 1.00 67.94 95 VAL A CA 1
ATOM 765 C C . VAL A 1 95 ? 43.307 31.583 7.389 1.00 67.94 95 VAL A C 1
ATOM 767 O O . VAL A 1 95 ? 43.952 32.107 6.486 1.00 67.94 95 VAL A O 1
ATOM 770 N N . SER A 1 96 ? 42.688 32.314 8.322 1.00 70.31 96 SER A N 1
ATOM 771 C CA . SER A 1 96 ? 42.711 33.782 8.341 1.00 70.31 96 SER A CA 1
ATOM 772 C C . SER A 1 96 ? 44.072 34.395 8.711 1.00 70.31 96 SER A C 1
ATOM 774 O O . SER A 1 96 ? 44.239 35.598 8.516 1.00 70.31 96 SER A O 1
ATOM 776 N N . LEU A 1 97 ? 45.021 33.618 9.251 1.00 58.19 97 LEU A N 1
ATOM 777 C CA . LEU A 1 97 ? 46.330 34.099 9.718 1.00 58.19 97 LEU A CA 1
ATOM 778 C C . LEU A 1 97 ? 47.511 33.715 8.811 1.00 58.19 97 LEU A C 1
ATOM 780 O O . LEU A 1 97 ? 48.629 34.148 9.086 1.00 58.19 97 LEU A O 1
ATOM 784 N N . GLY A 1 98 ? 47.311 32.934 7.743 1.00 60.12 98 GLY A N 1
ATOM 785 C CA . GLY A 1 98 ? 48.448 32.470 6.940 1.00 60.12 98 GLY A CA 1
ATOM 786 C C . GLY A 1 98 ? 48.136 31.654 5.687 1.00 60.12 98 GLY A C 1
ATOM 787 O O . GLY A 1 98 ? 48.810 30.656 5.451 1.00 60.12 98 GLY A O 1
ATOM 788 N N . GLY A 1 99 ? 47.157 32.051 4.874 1.00 43.28 99 GLY A N 1
ATOM 789 C CA . GLY A 1 99 ? 46.915 31.424 3.570 1.00 43.28 99 GLY A CA 1
ATOM 790 C C . GLY A 1 99 ? 46.494 32.449 2.525 1.00 43.28 99 GLY A C 1
ATOM 791 O O . GLY A 1 99 ? 45.650 33.299 2.803 1.00 43.28 99 GLY A O 1
ATOM 792 N N . GLU A 1 100 ? 47.114 32.383 1.348 1.00 52.25 100 GLU A N 1
ATOM 793 C CA . GLU A 1 100 ? 46.795 33.197 0.172 1.00 52.25 100 GLU A CA 1
ATOM 794 C C . GLU A 1 100 ? 45.282 33.227 -0.096 1.00 52.25 100 GLU A C 1
ATOM 796 O O . GLU A 1 100 ? 44.573 32.236 0.105 1.00 52.25 100 GLU A O 1
ATOM 801 N N . ARG A 1 101 ? 44.774 34.393 -0.526 1.00 50.47 101 ARG A N 1
ATOM 802 C CA . ARG A 1 101 ? 43.365 34.552 -0.908 1.00 50.47 101 ARG A CA 1
ATOM 803 C C . ARG A 1 101 ? 43.009 33.488 -1.957 1.00 50.47 101 ARG A C 1
ATOM 805 O O . ARG A 1 101 ? 43.756 33.359 -2.924 1.00 50.47 101 ARG A O 1
ATOM 812 N N . PRO A 1 102 ? 41.879 32.770 -1.820 1.00 53.34 102 PRO A N 1
ATOM 813 C CA . PRO A 1 102 ? 41.401 31.922 -2.902 1.00 53.34 102 PRO A CA 1
ATOM 814 C C . PRO A 1 102 ? 41.165 32.775 -4.164 1.00 53.34 102 PRO A C 1
ATOM 816 O O . PRO A 1 102 ? 40.798 33.949 -4.025 1.00 53.34 102 PRO A O 1
ATOM 819 N N . PRO A 1 103 ? 41.391 32.210 -5.364 1.00 58.06 103 PRO A N 1
ATOM 820 C CA . PRO A 1 103 ? 41.272 32.940 -6.620 1.00 58.06 103 PRO A CA 1
ATOM 821 C C . PRO A 1 103 ? 39.861 33.503 -6.807 1.00 58.06 103 PRO A C 1
ATOM 823 O O . PRO A 1 103 ? 38.870 32.935 -6.336 1.00 58.06 103 PRO A O 1
ATOM 826 N N . ASP A 1 104 ? 39.805 34.657 -7.466 1.00 57.56 104 ASP A N 1
ATOM 827 C CA . ASP A 1 104 ? 38.591 35.415 -7.753 1.00 57.56 104 ASP A CA 1
ATOM 828 C C . ASP A 1 104 ? 37.565 34.537 -8.499 1.00 57.56 104 ASP A C 1
ATOM 830 O O . ASP A 1 104 ? 37.904 33.753 -9.389 1.00 57.56 104 ASP A O 1
ATOM 834 N N . LEU A 1 105 ? 36.286 34.677 -8.143 1.00 55.25 105 LEU A N 1
ATOM 835 C CA . LEU A 1 105 ? 35.161 34.012 -8.805 1.00 55.25 105 LEU A CA 1
ATOM 836 C C . LEU A 1 105 ? 35.105 34.311 -10.313 1.00 55.25 105 LEU A C 1
ATOM 838 O O . LEU A 1 105 ? 34.539 33.511 -11.064 1.00 55.25 105 LEU A O 1
ATOM 842 N N . GLU A 1 106 ? 35.706 35.413 -10.762 1.00 53.84 106 GLU A N 1
ATOM 843 C CA . GLU A 1 106 ? 35.821 35.755 -12.181 1.00 53.84 106 GLU A CA 1
ATOM 844 C C . GLU A 1 106 ? 36.765 34.800 -12.945 1.00 53.84 106 GLU A C 1
ATOM 846 O O . GLU A 1 106 ? 36.504 34.460 -14.101 1.00 53.84 106 GLU A O 1
ATOM 851 N N . GLU A 1 107 ? 37.790 34.255 -12.282 1.00 52.94 107 GLU A N 1
ATOM 852 C CA . GLU A 1 107 ? 38.782 33.341 -12.871 1.00 52.94 107 GLU A CA 1
ATOM 853 C C . GLU A 1 107 ? 38.191 31.932 -13.092 1.00 52.94 107 GLU A C 1
ATOM 855 O O . GLU A 1 107 ? 38.371 31.307 -14.140 1.00 52.94 107 GLU A O 1
ATOM 860 N N . ILE A 1 108 ? 37.343 31.470 -12.162 1.00 55.22 108 ILE A N 1
ATOM 861 C CA . ILE A 1 108 ? 36.564 30.222 -12.306 1.00 55.22 108 ILE A CA 1
ATOM 862 C C . ILE A 1 108 ? 35.530 30.342 -13.441 1.00 55.22 108 ILE A C 1
ATOM 864 O O . ILE A 1 108 ? 35.170 29.347 -14.081 1.00 55.22 108 ILE A O 1
ATOM 8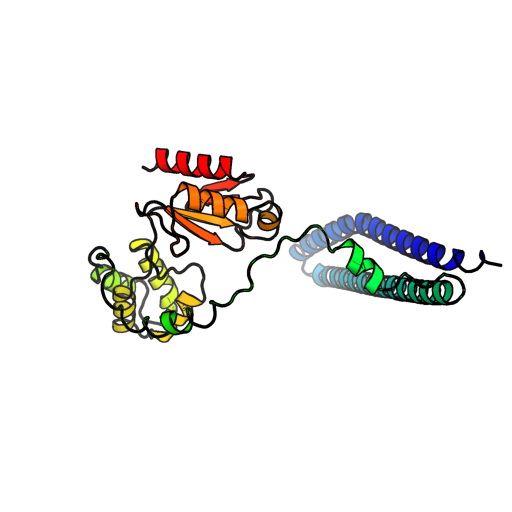68 N N . ARG A 1 109 ? 35.044 31.559 -13.714 1.00 47.44 109 ARG A N 1
ATOM 869 C CA . ARG A 1 109 ? 34.041 31.824 -14.751 1.00 47.44 109 ARG A CA 1
ATOM 870 C C . ARG A 1 109 ? 34.619 31.708 -16.161 1.00 47.44 109 ARG A C 1
ATOM 872 O O . ARG A 1 109 ? 33.925 31.206 -17.044 1.00 47.44 109 ARG A O 1
ATOM 879 N N . GLN A 1 110 ? 35.878 32.097 -16.362 1.00 52.28 110 GLN A N 1
ATOM 880 C CA . GLN A 1 110 ? 36.552 32.009 -17.663 1.00 52.28 110 GLN A CA 1
ATOM 881 C C . GLN A 1 110 ? 36.880 30.569 -18.079 1.00 52.28 110 GLN A C 1
ATOM 883 O O . GLN A 1 110 ? 36.743 30.237 -19.252 1.00 52.28 110 GLN A O 1
ATOM 888 N N . HIS A 1 111 ? 37.205 29.669 -17.147 1.00 49.50 111 HIS A N 1
ATOM 889 C CA . HIS A 1 111 ? 37.471 28.258 -17.479 1.00 49.50 111 HIS A CA 1
ATOM 890 C C . HIS A 1 111 ? 36.220 27.402 -17.721 1.00 49.50 111 HIS A C 1
ATOM 892 O O . HIS A 1 111 ? 36.326 26.274 -18.199 1.00 49.50 111 HIS A O 1
ATOM 898 N N . ARG A 1 112 ? 35.019 27.926 -17.448 1.00 45.34 112 ARG A N 1
ATOM 899 C CA . ARG A 1 112 ? 33.749 27.243 -17.748 1.00 45.34 112 ARG A CA 1
ATOM 900 C C . ARG A 1 112 ? 33.091 27.732 -19.052 1.00 45.34 112 ARG A C 1
ATOM 902 O O . ARG A 1 112 ? 31.934 27.401 -19.303 1.00 45.34 112 ARG A O 1
ATOM 909 N N . GLY A 1 113 ? 33.809 28.522 -19.858 1.00 39.97 113 GLY A N 1
ATOM 910 C CA . GLY A 1 113 ? 33.299 29.185 -21.065 1.00 39.97 113 GLY A CA 1
ATOM 911 C C . GLY A 1 113 ? 33.208 28.331 -22.337 1.00 39.97 113 GLY A C 1
ATOM 912 O O . GLY A 1 113 ? 32.401 28.660 -23.201 1.00 39.97 113 GLY A O 1
ATOM 913 N N . ASP A 1 114 ? 33.937 27.213 -22.446 1.00 45.69 114 ASP A N 1
ATOM 914 C CA . ASP A 1 114 ? 34.196 26.603 -23.768 1.00 45.69 114 ASP A CA 1
ATOM 915 C C . ASP A 1 114 ? 33.455 25.284 -24.071 1.00 45.69 114 ASP A C 1
ATOM 917 O O . ASP A 1 114 ? 33.762 24.617 -25.056 1.00 45.69 114 ASP A O 1
ATOM 921 N N . SER A 1 115 ? 32.452 24.876 -23.282 1.00 43.78 115 SER A N 1
ATOM 922 C CA . SER A 1 115 ? 31.736 23.603 -23.542 1.00 43.78 115 SER A CA 1
ATOM 923 C C . SER A 1 115 ? 30.209 23.629 -23.444 1.00 43.78 115 SER A C 1
ATOM 925 O O . SER A 1 115 ? 29.577 22.576 -23.506 1.00 43.78 115 SER A O 1
ATOM 927 N N . VAL A 1 116 ? 29.570 24.801 -23.397 1.00 41.69 116 VAL A N 1
ATOM 928 C CA . VAL A 1 116 ? 28.100 24.877 -23.480 1.00 41.69 116 VAL A CA 1
ATOM 929 C C . VAL A 1 116 ? 27.688 25.613 -24.749 1.00 41.69 116 VAL A C 1
ATOM 931 O O . VAL A 1 116 ? 27.514 26.832 -24.782 1.00 41.69 116 VAL A O 1
ATOM 934 N N . ALA A 1 117 ? 27.519 24.832 -25.816 1.00 37.91 117 ALA A N 1
ATOM 935 C CA . ALA A 1 117 ? 26.783 25.253 -26.996 1.00 37.91 117 ALA A CA 1
ATOM 936 C C . ALA A 1 117 ? 25.413 25.810 -26.571 1.00 37.91 117 ALA A C 1
ATOM 938 O O . ALA A 1 117 ? 24.707 25.242 -25.736 1.00 37.91 117 ALA A O 1
ATOM 939 N N . HIS A 1 118 ? 25.068 26.964 -27.132 1.00 35.59 118 HIS A N 1
ATOM 940 C CA . HIS A 1 118 ? 23.866 27.718 -26.820 1.00 35.59 118 HIS A CA 1
ATOM 941 C C . HIS A 1 118 ? 22.602 26.899 -27.122 1.00 35.59 118 HIS A C 1
ATOM 943 O O . HIS A 1 118 ? 22.200 26.768 -28.277 1.00 35.59 118 HIS A O 1
ATOM 949 N N . ALA A 1 119 ? 21.929 26.406 -26.082 1.00 38.44 119 ALA A N 1
ATOM 950 C CA . ALA A 1 119 ? 20.534 25.999 -26.188 1.00 38.44 119 ALA A CA 1
ATOM 951 C C . ALA A 1 119 ? 19.660 27.264 -26.340 1.00 38.44 119 ALA A C 1
ATOM 953 O O . ALA A 1 119 ? 19.817 28.214 -25.561 1.00 38.44 119 ALA A O 1
ATOM 954 N N . PRO A 1 120 ? 18.758 27.332 -27.335 1.00 36.59 120 PRO A N 1
ATOM 955 C CA . PRO A 1 120 ? 17.948 28.518 -27.572 1.00 36.59 120 PRO A CA 1
ATOM 956 C C . PRO A 1 120 ? 17.051 28.818 -26.367 1.00 36.59 120 PRO A C 1
ATOM 958 O O . PRO A 1 120 ? 16.323 27.968 -25.857 1.00 36.59 120 PRO A O 1
ATOM 961 N N . LYS A 1 121 ? 17.115 30.076 -25.921 1.00 38.25 121 LYS A N 1
ATOM 962 C CA . LYS A 1 121 ? 16.317 30.633 -24.828 1.00 38.25 121 LYS A CA 1
ATOM 963 C C . LYS A 1 121 ? 14.830 30.407 -25.113 1.00 38.25 121 LYS A C 1
ATOM 965 O O . LYS A 1 121 ? 14.325 30.812 -26.157 1.00 38.25 121 LYS A O 1
ATOM 970 N N . HIS A 1 122 ? 14.138 29.787 -24.158 1.00 43.09 122 HIS A N 1
ATOM 971 C CA . HIS A 1 122 ? 12.703 29.503 -24.168 1.00 43.09 122 HIS A CA 1
ATOM 972 C C . HIS A 1 122 ? 11.841 30.775 -24.302 1.00 43.09 122 HIS A C 1
ATOM 974 O O . HIS A 1 122 ? 11.271 31.270 -23.329 1.00 43.09 122 HIS A O 1
ATOM 980 N N . ALA A 1 123 ? 11.677 31.273 -25.524 1.00 37.91 123 ALA A N 1
ATOM 981 C CA . ALA A 1 123 ? 10.638 32.218 -25.911 1.00 37.91 123 ALA A CA 1
ATOM 982 C C . ALA A 1 123 ? 9.464 31.428 -26.516 1.00 37.91 123 ALA A C 1
ATOM 984 O O . ALA A 1 123 ? 9.361 31.264 -27.725 1.00 37.91 123 ALA A O 1
ATOM 985 N N . GLY A 1 124 ? 8.601 30.861 -25.669 1.00 36.59 124 GLY A N 1
ATOM 986 C CA . GLY A 1 124 ? 7.437 30.107 -26.165 1.00 36.59 124 GLY A CA 1
ATOM 987 C C . GLY A 1 124 ? 6.579 29.391 -25.124 1.00 36.59 124 GLY A C 1
ATOM 988 O O . GLY A 1 124 ? 5.537 28.841 -25.467 1.00 36.59 124 GLY A O 1
ATOM 989 N N . TRP A 1 125 ? 6.964 29.396 -23.845 1.00 38.53 125 TRP A N 1
ATOM 990 C CA . TRP A 1 125 ? 6.222 28.640 -22.834 1.00 38.53 125 TRP A CA 1
ATOM 991 C C . TRP A 1 125 ? 5.023 29.408 -22.253 1.00 38.53 125 TRP A C 1
ATOM 993 O O . TRP A 1 125 ? 4.033 28.790 -21.880 1.00 38.53 125 TRP A O 1
ATOM 1003 N N . ARG A 1 126 ? 5.024 30.750 -22.255 1.00 36.44 126 ARG A N 1
ATOM 1004 C CA . ARG A 1 126 ? 3.941 31.549 -21.641 1.00 36.44 126 ARG A CA 1
ATOM 1005 C C . ARG A 1 126 ? 2.635 31.638 -22.446 1.00 36.44 126 ARG A C 1
ATOM 1007 O O . ARG A 1 126 ? 1.615 31.996 -21.872 1.00 36.44 126 ARG A O 1
ATOM 1014 N N . THR A 1 127 ? 2.607 31.252 -23.722 1.00 42.03 127 THR A N 1
ATOM 1015 C CA . THR A 1 127 ? 1.383 31.284 -24.558 1.00 42.03 127 THR A CA 1
ATOM 1016 C C . THR A 1 127 ? 0.770 29.909 -24.844 1.00 42.03 127 THR A C 1
ATOM 1018 O O . THR A 1 127 ? -0.299 29.840 -25.449 1.00 42.03 127 THR A O 1
ATOM 1021 N N . ARG A 1 128 ? 1.369 28.809 -24.356 1.00 38.44 128 ARG A N 1
ATOM 1022 C CA . ARG A 1 128 ? 0.800 27.450 -24.488 1.00 38.44 128 ARG A CA 1
ATOM 1023 C C . ARG A 1 128 ? -0.057 27.041 -23.280 1.00 38.44 128 ARG A C 1
ATOM 1025 O O . ARG A 1 128 ? -1.097 26.416 -23.464 1.00 38.44 128 ARG A O 1
ATOM 1032 N N . TRP A 1 129 ? 0.291 27.485 -22.070 1.00 34.19 129 TRP A N 1
ATOM 1033 C CA . TRP A 1 129 ? -0.465 27.158 -20.849 1.00 34.19 129 TRP A CA 1
ATOM 1034 C C . TRP A 1 129 ? -1.819 27.879 -20.745 1.00 34.19 129 TRP A C 1
ATOM 1036 O O . TRP A 1 129 ? -2.786 27.292 -20.268 1.00 34.19 129 TRP A O 1
ATOM 1046 N N . ALA A 1 130 ? -1.951 29.090 -21.298 1.00 34.12 130 ALA A N 1
ATOM 1047 C CA . ALA A 1 130 ? -3.226 29.818 -21.319 1.00 34.12 130 ALA A CA 1
ATOM 1048 C C . ALA A 1 130 ? -4.284 29.205 -22.269 1.00 34.12 130 ALA A C 1
ATOM 1050 O O . ALA A 1 130 ? -5.480 29.410 -22.065 1.00 34.12 130 ALA A O 1
ATOM 1051 N N . ARG A 1 131 ? -3.877 28.407 -23.276 1.00 36.22 131 ARG A N 1
ATOM 1052 C CA . ARG A 1 131 ? -4.808 27.638 -24.135 1.00 36.22 131 ARG A CA 1
ATOM 1053 C C . ARG A 1 131 ? -5.177 26.265 -23.570 1.00 36.22 131 ARG A C 1
ATOM 1055 O O . ARG A 1 131 ? -6.219 25.736 -23.940 1.00 36.22 131 ARG A O 1
ATOM 1062 N N . LEU A 1 132 ? -4.368 25.719 -22.661 1.00 37.91 132 LEU A N 1
ATOM 1063 C CA . LEU A 1 132 ? -4.610 24.412 -22.036 1.00 37.91 132 LEU A CA 1
ATOM 1064 C C . LEU A 1 132 ? -5.519 24.485 -20.798 1.00 37.91 132 LEU A C 1
ATOM 1066 O O . LEU A 1 132 ? -6.126 23.485 -20.438 1.00 37.91 132 LEU A O 1
ATOM 1070 N N . TRP A 1 133 ? -5.673 25.668 -20.193 1.00 33.78 133 TRP A N 1
ATOM 1071 C CA . TRP A 1 133 ? -6.573 25.883 -19.047 1.00 33.78 133 TRP A CA 1
ATOM 1072 C C . TRP A 1 133 ? -7.916 26.537 -19.417 1.00 33.78 133 TRP A C 1
ATOM 1074 O O . TRP A 1 133 ? -8.823 26.582 -18.592 1.00 33.78 133 TRP A O 1
ATOM 1084 N N . SER A 1 134 ? -8.077 27.019 -20.656 1.00 33.31 134 SER A N 1
ATOM 1085 C CA . SER A 1 134 ? -9.309 27.675 -21.130 1.00 33.31 134 SER A CA 1
ATOM 1086 C C . SER A 1 134 ? -10.227 26.784 -21.980 1.00 33.31 134 SER A C 1
ATOM 1088 O O . SER A 1 134 ? -11.308 27.226 -22.357 1.00 33.31 134 SER A O 1
ATOM 1090 N N . THR A 1 135 ? -9.859 25.522 -22.247 1.00 35.41 135 THR A N 1
ATOM 1091 C CA . THR A 1 135 ? -10.665 24.599 -23.081 1.00 35.41 135 THR A CA 1
ATOM 1092 C C . THR A 1 135 ? -11.047 23.268 -22.423 1.00 35.41 135 THR A C 1
ATOM 1094 O O . THR A 1 135 ? -11.829 22.512 -22.990 1.00 35.41 135 THR A O 1
ATOM 1097 N N . SER A 1 136 ? -10.638 22.995 -21.185 1.00 33.03 136 SER A N 1
ATOM 1098 C CA . SER A 1 136 ? -10.992 21.754 -20.468 1.00 33.03 136 SER A CA 1
ATOM 1099 C C . SER A 1 136 ? -12.282 21.844 -19.632 1.00 33.03 136 SER A C 1
ATOM 1101 O O . SER A 1 136 ? -12.625 20.908 -18.918 1.00 33.03 136 SER A O 1
ATOM 1103 N N . ARG A 1 137 ? -13.079 22.917 -19.787 1.00 36.09 137 ARG A N 1
ATOM 1104 C CA . ARG A 1 137 ? -14.474 22.989 -19.291 1.00 36.09 137 ARG A CA 1
ATOM 1105 C C . ARG A 1 137 ? -15.490 22.303 -20.231 1.00 36.09 137 ARG A C 1
ATOM 1107 O O . ARG A 1 137 ? -16.683 22.310 -19.949 1.00 36.09 137 ARG A O 1
ATOM 1114 N N . ALA A 1 138 ? -15.056 21.668 -21.321 1.00 35.56 138 ALA A N 1
ATOM 1115 C CA . ALA A 1 138 ? -15.967 21.039 -22.278 1.00 35.56 138 ALA A CA 1
ATOM 1116 C C . ALA A 1 138 ? -15.410 19.743 -22.894 1.00 35.56 138 ALA A C 1
ATOM 1118 O O . ALA A 1 138 ? -15.095 19.712 -24.075 1.00 35.56 138 ALA A O 1
ATOM 1119 N N . ARG A 1 139 ? -15.338 18.662 -22.104 1.00 30.31 139 ARG A N 1
ATOM 1120 C CA . ARG A 1 139 ? -15.543 17.273 -22.572 1.00 30.31 139 ARG A CA 1
ATOM 1121 C C . ARG A 1 139 ? -16.152 16.433 -21.444 1.00 30.31 139 ARG A C 1
ATOM 1123 O O . ARG A 1 139 ? -15.511 15.573 -20.859 1.00 30.31 139 ARG A O 1
ATOM 1130 N N . ARG A 1 140 ? -17.422 16.709 -21.134 1.00 40.69 140 ARG A N 1
ATOM 1131 C CA . ARG A 1 140 ? -18.347 15.622 -20.793 1.00 40.69 140 ARG A CA 1
ATOM 1132 C C . ARG A 1 140 ? -18.687 14.934 -22.116 1.00 40.69 140 ARG A C 1
ATOM 1134 O O . ARG A 1 140 ? -18.935 15.643 -23.089 1.00 40.69 140 ARG A O 1
ATOM 1141 N N . ASN A 1 141 ? -18.691 13.603 -22.101 1.00 39.00 141 ASN A N 1
ATOM 1142 C CA . ASN A 1 141 ? -19.138 12.655 -23.133 1.00 39.00 141 ASN A CA 1
ATOM 1143 C C . ASN A 1 141 ? -18.002 11.884 -23.821 1.00 39.00 141 ASN A C 1
ATOM 1145 O O . ASN A 1 141 ? -17.246 12.436 -24.620 1.00 39.00 141 ASN A O 1
ATOM 1149 N N . GLY A 1 142 ? -17.966 10.577 -23.529 1.00 32.16 142 GLY A N 1
ATOM 1150 C CA . GLY A 1 142 ? -17.268 9.571 -24.328 1.00 32.16 142 GLY A CA 1
ATOM 1151 C C . GLY A 1 142 ? -16.330 8.632 -23.567 1.00 32.16 142 GLY A C 1
ATOM 1152 O O . GLY A 1 142 ? -15.228 8.412 -24.051 1.00 32.16 142 GLY A O 1
ATOM 1153 N N . HIS A 1 143 ? -16.723 8.075 -22.414 1.00 31.95 143 HIS A N 1
ATOM 1154 C CA . HIS A 1 143 ? -16.106 6.820 -21.962 1.00 31.95 143 HIS A CA 1
ATOM 1155 C C . HIS A 1 143 ? -16.864 5.660 -22.624 1.00 31.95 143 HIS A C 1
ATOM 1157 O O . HIS A 1 143 ? -18.095 5.648 -22.544 1.00 31.95 143 HIS A O 1
ATOM 1163 N N . PRO A 1 144 ? -16.182 4.725 -23.314 1.00 37.72 144 PRO A N 1
ATOM 1164 C CA . PRO A 1 144 ? -16.836 3.551 -23.866 1.00 37.72 144 PRO A CA 1
ATOM 1165 C C . PRO A 1 144 ? -17.399 2.736 -22.699 1.00 37.72 144 PRO A C 1
ATOM 1167 O O . PRO A 1 144 ? -16.691 2.431 -21.739 1.00 37.72 144 PRO A O 1
ATOM 1170 N N . VAL A 1 145 ? -18.707 2.522 -22.806 1.00 40.47 145 VAL A N 1
ATOM 1171 C CA . VAL A 1 145 ? -19.668 1.930 -21.874 1.00 40.47 145 VAL A CA 1
ATOM 1172 C C . VAL A 1 145 ? -19.020 0.860 -20.993 1.00 40.47 145 VAL A C 1
ATOM 1174 O O . VAL A 1 145 ? -18.578 -0.174 -21.487 1.00 40.47 145 VAL A O 1
ATOM 1177 N N . ALA A 1 146 ? -18.935 1.143 -19.689 1.00 46.34 146 ALA A N 1
ATOM 1178 C CA . ALA A 1 146 ? -18.822 0.096 -18.684 1.00 46.34 146 ALA A CA 1
ATOM 1179 C C . ALA A 1 146 ? -20.013 -0.844 -18.877 1.00 46.34 146 ALA A C 1
ATOM 1181 O O . ALA A 1 146 ? -21.116 -0.348 -19.116 1.00 46.34 146 ALA A O 1
ATOM 1182 N N . ASP A 1 147 ? -19.789 -2.156 -18.807 1.00 56.94 147 ASP A N 1
ATOM 1183 C CA . ASP A 1 147 ? -20.868 -3.144 -18.758 1.00 56.94 147 ASP A CA 1
ATOM 1184 C C . ASP A 1 147 ? -22.013 -2.623 -17.875 1.00 56.94 147 ASP A C 1
ATOM 1186 O O . ASP A 1 147 ? -21.763 -2.024 -16.826 1.00 56.94 147 ASP A O 1
ATOM 1190 N N . GLU A 1 148 ? -23.255 -2.771 -18.339 1.00 69.75 148 GLU A N 1
ATOM 1191 C CA . GLU A 1 148 ? -24.449 -2.241 -17.677 1.00 69.75 148 GLU A CA 1
ATOM 1192 C C . GLU A 1 148 ? -24.419 -2.582 -16.176 1.00 69.75 148 GLU A C 1
ATOM 1194 O O . GLU A 1 148 ? -24.464 -3.750 -15.788 1.00 69.75 148 GLU A O 1
ATOM 1199 N N . ILE A 1 149 ? -24.255 -1.559 -15.328 1.00 81.81 149 ILE A N 1
ATOM 1200 C CA . ILE A 1 149 ? -24.056 -1.743 -13.888 1.00 81.81 149 ILE A CA 1
ATOM 1201 C C . ILE A 1 149 ? -25.345 -2.306 -13.282 1.00 81.81 149 ILE A C 1
ATOM 1203 O O . ILE A 1 149 ? -26.375 -1.629 -13.251 1.00 81.81 149 ILE A O 1
ATOM 1207 N N . ASP A 1 150 ? -25.288 -3.533 -12.759 1.00 87.62 150 ASP A N 1
ATOM 1208 C CA . ASP A 1 150 ? -26.428 -4.176 -12.109 1.00 87.62 150 ASP A CA 1
ATOM 1209 C C . ASP A 1 150 ? -26.715 -3.543 -10.738 1.00 87.62 150 ASP A C 1
ATOM 1211 O O . ASP A 1 150 ? -26.141 -3.888 -9.698 1.00 87.62 150 ASP A O 1
ATOM 1215 N N . LEU A 1 151 ? -27.667 -2.614 -10.714 1.00 88.94 151 LEU A N 1
ATOM 1216 C CA . LEU A 1 151 ? -28.111 -1.976 -9.476 1.00 88.94 151 LEU A CA 1
ATOM 1217 C C . LEU A 1 151 ? -28.790 -2.962 -8.512 1.00 88.94 151 LEU A C 1
ATOM 1219 O O . LEU A 1 151 ? -28.780 -2.722 -7.308 1.00 88.94 151 LEU A O 1
ATOM 1223 N N . ARG A 1 152 ? -29.301 -4.111 -8.983 1.00 91.12 152 ARG A N 1
ATOM 1224 C CA . ARG A 1 152 ? -29.906 -5.129 -8.099 1.00 91.12 152 ARG A CA 1
ATOM 1225 C C . ARG A 1 152 ? -28.870 -5.777 -7.192 1.00 91.12 152 ARG A C 1
ATOM 1227 O O . ARG A 1 152 ? -29.201 -6.204 -6.086 1.00 91.12 152 ARG A O 1
ATOM 1234 N N . PHE A 1 153 ? -27.619 -5.860 -7.644 1.00 91.88 153 PHE A N 1
ATOM 1235 C CA . PHE A 1 153 ? -26.513 -6.267 -6.786 1.00 91.88 153 PHE A CA 1
ATOM 1236 C C . PHE A 1 153 ? -26.312 -5.265 -5.642 1.00 91.88 153 PHE A C 1
ATOM 1238 O O . PHE A 1 153 ? -26.132 -5.684 -4.501 1.00 91.88 153 PHE A O 1
ATOM 1245 N N . VAL A 1 154 ? -26.393 -3.960 -5.932 1.00 91.44 154 VAL A N 1
ATOM 1246 C CA . VAL A 1 154 ? -26.246 -2.888 -4.933 1.00 91.44 154 VAL A CA 1
ATOM 1247 C C . VAL A 1 154 ? -27.375 -2.933 -3.901 1.00 91.44 154 VAL A C 1
ATOM 1249 O O . VAL A 1 154 ? -27.120 -2.819 -2.705 1.00 91.44 154 VAL A O 1
ATOM 1252 N N . ASP A 1 155 ? -28.607 -3.171 -4.343 1.00 92.81 155 ASP A N 1
ATOM 1253 C CA . ASP A 1 155 ? -29.761 -3.287 -3.448 1.00 92.81 155 ASP A CA 1
ATOM 1254 C C . ASP A 1 155 ? -29.563 -4.433 -2.440 1.00 92.81 155 ASP A C 1
ATOM 1256 O O . ASP A 1 155 ? -29.717 -4.243 -1.233 1.00 92.81 155 ASP A O 1
ATOM 1260 N N . ARG A 1 156 ? -29.109 -5.598 -2.921 1.00 94.06 156 ARG A N 1
ATOM 1261 C CA . ARG A 1 156 ? -28.870 -6.787 -2.089 1.00 94.06 156 ARG A CA 1
ATOM 1262 C C . ARG A 1 156 ? -27.773 -6.579 -1.047 1.00 94.06 156 ARG A C 1
ATOM 1264 O O . ARG A 1 156 ? -27.946 -6.964 0.102 1.00 94.06 156 ARG A O 1
ATOM 1271 N N . ILE A 1 157 ? -26.644 -5.973 -1.426 1.00 94.12 157 ILE A N 1
ATOM 1272 C CA . ILE A 1 157 ? -25.546 -5.744 -0.470 1.00 94.12 157 ILE A CA 1
ATOM 1273 C C . 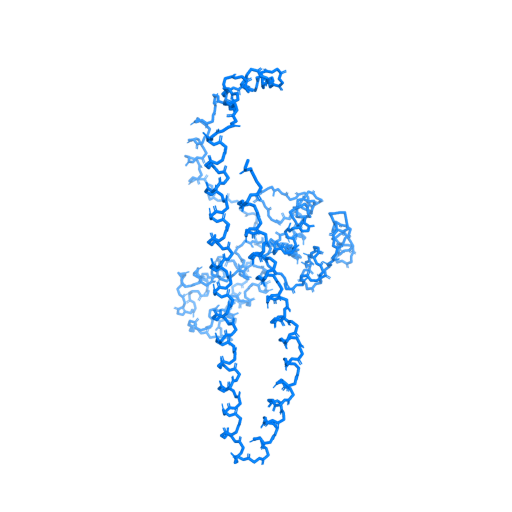ILE A 1 157 ? -25.934 -4.740 0.616 1.00 94.12 157 ILE A C 1
ATOM 1275 O O . ILE A 1 157 ? -25.481 -4.875 1.745 1.00 94.12 157 ILE A O 1
ATOM 1279 N N . VAL A 1 158 ? -26.774 -3.752 0.299 1.00 92.94 158 VAL A N 1
ATOM 1280 C CA . VAL A 1 158 ? -27.254 -2.784 1.293 1.00 92.94 158 VAL A CA 1
ATOM 1281 C C . VAL A 1 158 ? -28.216 -3.454 2.278 1.00 92.94 158 VAL A C 1
ATOM 1283 O O . VAL A 1 158 ? -28.210 -3.127 3.463 1.00 92.94 158 VAL A O 1
ATOM 1286 N N . GLU A 1 159 ? -29.025 -4.411 1.821 1.00 92.88 159 GLU A N 1
ATOM 1287 C CA . GLU A 1 159 ? -29.866 -5.223 2.709 1.00 92.88 159 GLU A CA 1
ATOM 1288 C C . GLU A 1 159 ? -29.047 -6.146 3.623 1.00 92.88 159 GLU A C 1
ATOM 1290 O O . GLU A 1 159 ? -29.405 -6.308 4.788 1.00 92.88 159 GLU A O 1
ATOM 1295 N N . GLU A 1 160 ? -27.947 -6.717 3.121 1.00 92.69 160 GLU A N 1
ATOM 1296 C CA . GLU A 1 160 ? -27.058 -7.606 3.883 1.00 92.69 160 GLU A CA 1
ATOM 1297 C C . GLU A 1 160 ? -26.193 -6.854 4.915 1.00 92.69 160 GLU A C 1
ATOM 1299 O O . GLU A 1 160 ? -26.087 -7.292 6.059 1.00 92.69 160 GLU A O 1
ATOM 1304 N N . GLU A 1 161 ? -25.569 -5.738 4.523 1.00 91.44 161 GLU A N 1
ATOM 1305 C CA . GLU A 1 161 ? -24.578 -5.015 5.345 1.00 91.44 161 GLU A CA 1
ATOM 1306 C C . GLU A 1 161 ? -25.211 -3.946 6.256 1.00 91.44 161 GLU A C 1
ATOM 1308 O O . GLU A 1 161 ? -24.613 -3.539 7.253 1.00 91.44 161 GLU A O 1
ATOM 1313 N N . GLY A 1 162 ? -26.424 -3.486 5.931 1.00 91.00 162 GLY A N 1
ATOM 1314 C CA . GLY A 1 162 ? -27.150 -2.458 6.676 1.00 91.00 162 GLY A CA 1
ATOM 1315 C C . GLY A 1 162 ? -27.133 -1.072 6.022 1.00 91.00 162 GLY A C 1
ATOM 1316 O O . GLY A 1 162 ? -26.529 -0.838 4.976 1.00 91.00 162 GLY A O 1
ATOM 1317 N N . ARG A 1 163 ? -27.855 -0.129 6.643 1.00 91.62 163 ARG A N 1
ATOM 1318 C CA . ARG A 1 163 ? -28.130 1.211 6.080 1.00 91.62 163 ARG A CA 1
ATOM 1319 C C . ARG A 1 163 ? -27.475 2.375 6.825 1.00 91.62 163 ARG A C 1
ATOM 1321 O O . ARG A 1 163 ? -27.591 3.513 6.370 1.00 91.62 163 ARG A O 1
ATOM 1328 N N . GLY A 1 164 ? -26.821 2.101 7.951 1.00 88.31 164 GLY A N 1
ATOM 1329 C CA . GLY A 1 164 ? -26.115 3.106 8.736 1.00 88.31 164 GLY A CA 1
ATOM 1330 C C . GLY A 1 164 ? -24.744 3.462 8.159 1.00 88.31 164 GLY A C 1
ATOM 1331 O O . GLY A 1 164 ? -24.233 2.829 7.232 1.00 88.31 164 GLY A O 1
ATOM 1332 N N . ILE A 1 165 ? -24.124 4.495 8.726 1.00 87.25 165 ILE A N 1
ATOM 1333 C CA . ILE A 1 165 ? -22.795 4.992 8.329 1.00 87.25 165 ILE A CA 1
ATOM 1334 C C . ILE A 1 165 ? -21.692 3.950 8.527 1.00 87.25 165 ILE A C 1
ATOM 1336 O O . ILE A 1 165 ? -20.731 3.904 7.756 1.00 87.25 165 ILE A O 1
ATOM 1340 N N . GLU A 1 166 ? -21.833 3.099 9.534 1.00 89.81 166 GLU A N 1
ATOM 1341 C CA . GLU A 1 166 ? -20.925 2.002 9.849 1.00 89.81 166 GLU A CA 1
ATOM 1342 C C . GLU A 1 166 ? -20.798 0.984 8.706 1.00 89.81 166 GLU A C 1
ATOM 1344 O O . GLU A 1 166 ? -19.729 0.398 8.525 1.00 89.81 166 GLU A O 1
ATOM 1349 N N . ALA A 1 167 ? -21.840 0.839 7.880 1.00 92.06 167 ALA A N 1
ATOM 1350 C CA . ALA A 1 167 ? -21.863 -0.081 6.747 1.00 92.06 167 ALA A CA 1
ATOM 1351 C C . ALA A 1 167 ? -21.142 0.468 5.499 1.00 92.06 167 ALA A C 1
ATOM 1353 O O . ALA A 1 167 ? -20.921 -0.270 4.537 1.00 92.06 167 ALA A O 1
ATOM 1354 N N . ALA A 1 168 ? -20.710 1.738 5.499 1.00 91.38 168 ALA A N 1
ATOM 1355 C CA . ALA A 1 168 ? -20.110 2.374 4.324 1.00 91.38 168 ALA A CA 1
ATOM 1356 C C . ALA A 1 168 ? -18.873 1.626 3.800 1.00 91.38 168 ALA A C 1
ATOM 1358 O O . ALA A 1 168 ? -18.760 1.372 2.603 1.00 91.38 168 ALA A O 1
ATOM 1359 N N . ILE A 1 169 ? -17.937 1.252 4.678 1.00 94.00 169 ILE A N 1
ATOM 1360 C CA . ILE A 1 169 ? -16.701 0.566 4.267 1.00 94.00 169 ILE A CA 1
ATOM 1361 C C . ILE A 1 169 ? -16.996 -0.848 3.725 1.00 94.00 169 ILE A C 1
ATOM 1363 O O . ILE A 1 169 ? -16.548 -1.124 2.607 1.00 94.00 169 ILE A O 1
ATOM 1367 N N . PRO A 1 170 ? -17.746 -1.722 4.433 1.00 94.25 170 PRO A N 1
ATOM 1368 C CA . PRO A 1 170 ? -18.123 -3.042 3.917 1.00 94.25 170 PRO A CA 1
ATOM 1369 C C . PRO A 1 170 ? -18.842 -2.994 2.562 1.00 94.25 170 PRO A C 1
ATOM 1371 O O . PRO A 1 170 ? -18.449 -3.705 1.630 1.00 94.25 170 PRO A O 1
ATOM 1374 N N . ILE A 1 171 ? -19.821 -2.094 2.403 1.00 94.44 171 ILE A N 1
ATOM 1375 C CA . ILE A 1 171 ? -20.563 -1.914 1.144 1.00 94.44 171 ILE A CA 1
ATOM 1376 C C . ILE A 1 171 ? -19.603 -1.549 0.007 1.00 94.44 171 ILE A C 1
ATOM 1378 O O . ILE A 1 171 ? -19.601 -2.200 -1.040 1.00 94.44 171 ILE A O 1
ATOM 1382 N N . LEU A 1 172 ? -18.737 -0.551 0.211 1.00 94.19 172 LEU A N 1
ATOM 1383 C CA . LEU A 1 172 ? -17.768 -0.127 -0.805 1.00 94.19 172 LEU A CA 1
ATOM 1384 C C . LEU A 1 172 ? -16.773 -1.241 -1.156 1.00 94.19 172 LEU A C 1
ATOM 1386 O O . LEU A 1 172 ? -16.442 -1.421 -2.328 1.00 94.19 172 LEU A O 1
ATOM 1390 N N . GLN A 1 173 ? -16.320 -2.027 -0.176 1.00 93.94 173 GLN A N 1
ATOM 1391 C CA . GLN A 1 173 ? -15.437 -3.172 -0.424 1.00 93.94 173 GLN A CA 1
ATOM 1392 C C . GLN A 1 173 ? -16.118 -4.234 -1.290 1.00 93.94 173 GLN A C 1
ATOM 1394 O O . GLN A 1 173 ? -15.484 -4.791 -2.190 1.00 93.94 173 GLN A O 1
ATOM 1399 N N . ARG A 1 174 ? -17.407 -4.497 -1.059 1.00 93.81 174 ARG A N 1
ATOM 1400 C CA . ARG A 1 174 ? -18.196 -5.440 -1.857 1.00 93.81 174 ARG A CA 1
ATOM 1401 C C . ARG A 1 174 ? -18.459 -4.954 -3.276 1.00 93.81 174 ARG A C 1
ATOM 1403 O O . ARG A 1 174 ? -18.280 -5.740 -4.207 1.00 93.81 174 ARG A O 1
ATOM 1410 N N . ILE A 1 175 ? -18.820 -3.682 -3.447 1.00 92.56 175 ILE A N 1
ATOM 1411 C CA . ILE A 1 175 ? -18.969 -3.047 -4.768 1.00 92.56 175 ILE A CA 1
ATOM 1412 C C . ILE A 1 175 ? -17.657 -3.161 -5.534 1.00 92.56 175 ILE A C 1
ATOM 1414 O O . ILE A 1 175 ? -17.645 -3.682 -6.645 1.00 92.56 175 ILE A O 1
ATOM 1418 N N . GLN A 1 176 ? -16.542 -2.771 -4.917 1.00 91.81 176 GLN A N 1
ATOM 1419 C CA . GLN A 1 176 ? -15.239 -2.846 -5.563 1.00 91.81 176 GLN A CA 1
ATOM 1420 C C . GLN A 1 176 ? -14.805 -4.280 -5.861 1.00 91.81 176 GLN A C 1
ATOM 1422 O O . GLN A 1 176 ? -14.161 -4.517 -6.873 1.00 91.81 176 GLN A O 1
ATOM 1427 N N . ARG A 1 177 ? -15.132 -5.264 -5.021 1.00 89.31 177 ARG A N 1
ATOM 1428 C CA . ARG A 1 177 ? -14.796 -6.663 -5.319 1.00 89.31 177 ARG A CA 1
ATOM 1429 C C . ARG A 1 177 ? -15.562 -7.176 -6.541 1.00 89.31 177 ARG A C 1
ATOM 1431 O O . ARG A 1 177 ? -14.995 -7.931 -7.324 1.00 89.31 177 ARG A O 1
ATOM 1438 N N . HIS A 1 178 ? -16.816 -6.757 -6.703 1.00 88.56 178 HIS A N 1
ATOM 1439 C CA . HIS A 1 178 ? -17.665 -7.165 -7.820 1.00 88.56 178 HIS A CA 1
ATOM 1440 C C . HIS A 1 178 ? -17.324 -6.420 -9.117 1.00 88.56 178 HIS A C 1
ATOM 1442 O O . HIS A 1 178 ? -17.037 -7.052 -10.128 1.00 88.56 178 HIS A O 1
ATOM 1448 N N . TYR A 1 179 ? -17.280 -5.088 -9.071 1.00 87.56 179 TYR A N 1
ATOM 1449 C CA . TYR A 1 179 ? -17.046 -4.237 -10.240 1.00 87.56 179 TYR A CA 1
ATOM 1450 C C . TYR A 1 179 ? -15.568 -3.928 -10.498 1.00 87.56 179 TYR A C 1
ATOM 1452 O O . TYR A 1 179 ? -15.247 -3.325 -11.512 1.00 87.56 179 TYR A O 1
ATOM 1460 N N . ARG A 1 180 ? -14.650 -4.311 -9.598 1.00 86.44 180 ARG A N 1
ATOM 1461 C CA . ARG A 1 180 ? -13.197 -4.003 -9.611 1.00 86.44 180 ARG A CA 1
ATOM 1462 C C . ARG A 1 180 ? -12.833 -2.528 -9.394 1.00 86.44 180 ARG A C 1
ATOM 1464 O O . ARG A 1 180 ? -11.682 -2.231 -9.075 1.00 86.44 180 ARG A O 1
ATOM 1471 N N . TYR A 1 181 ? -13.811 -1.634 -9.467 1.00 90.56 181 TYR A N 1
ATOM 1472 C CA . TYR A 1 181 ? -13.742 -0.220 -9.103 1.00 90.56 181 TYR A CA 1
ATOM 1473 C C . TYR A 1 181 ? -15.056 0.203 -8.426 1.00 90.56 181 TYR A C 1
ATOM 1475 O O . TYR A 1 181 ? -15.913 -0.637 -8.149 1.00 90.56 181 TYR A O 1
ATOM 1483 N N . LEU A 1 182 ? -15.210 1.491 -8.131 1.00 92.00 182 LEU A N 1
ATOM 1484 C CA . LEU A 1 182 ? -16.429 2.083 -7.585 1.00 92.00 182 LEU A CA 1
ATOM 1485 C C . LEU A 1 182 ? -17.156 2.909 -8.667 1.00 92.00 182 LEU A C 1
ATOM 1487 O O . LEU A 1 182 ? -16.790 4.069 -8.862 1.00 92.00 182 LEU A O 1
ATOM 1491 N N . PRO A 1 183 ? -18.165 2.345 -9.365 1.00 91.25 183 PRO A N 1
ATOM 1492 C CA . PRO A 1 183 ? -18.968 3.075 -10.345 1.00 91.25 183 PRO A CA 1
ATOM 1493 C C . PRO A 1 183 ? -19.832 4.153 -9.691 1.00 91.25 183 PRO A C 1
ATOM 1495 O O . PRO A 1 183 ? -20.475 3.898 -8.669 1.00 91.25 183 PRO A O 1
ATOM 1498 N N . ASP A 1 184 ? -19.918 5.329 -10.314 1.00 90.69 184 ASP A N 1
ATOM 1499 C CA . ASP A 1 184 ? -20.719 6.447 -9.802 1.00 90.69 184 ASP A CA 1
ATOM 1500 C C . ASP A 1 184 ? -22.208 6.081 -9.690 1.00 90.69 184 ASP A C 1
ATOM 1502 O O . ASP A 1 184 ? -22.872 6.477 -8.729 1.00 90.69 184 ASP A O 1
ATOM 1506 N N . GLU A 1 185 ? -22.735 5.279 -10.620 1.00 90.69 185 GLU A N 1
ATOM 1507 C CA . GLU A 1 185 ? -24.115 4.784 -10.599 1.00 90.69 185 GLU A CA 1
ATOM 1508 C C . GLU A 1 185 ? -24.383 3.907 -9.369 1.00 90.69 185 GLU A C 1
ATOM 1510 O O . GLU A 1 185 ? -25.393 4.086 -8.683 1.00 90.69 185 GLU A O 1
ATOM 1515 N N . ALA A 1 186 ? -23.450 3.007 -9.039 1.00 91.19 186 ALA A N 1
ATOM 1516 C CA . ALA A 1 186 ? -23.551 2.149 -7.863 1.00 91.19 186 ALA A CA 1
ATOM 1517 C C . ALA A 1 186 ? -23.461 2.969 -6.565 1.00 91.19 186 ALA A C 1
ATOM 1519 O O . ALA A 1 186 ? -24.257 2.770 -5.650 1.00 91.19 186 ALA A O 1
ATOM 1520 N N . LEU A 1 187 ? -22.542 3.938 -6.493 1.00 92.56 187 LEU A N 1
ATOM 1521 C CA . LEU A 1 187 ? -22.392 4.815 -5.325 1.00 92.56 187 LEU A CA 1
ATOM 1522 C C . LEU A 1 187 ? -23.616 5.706 -5.098 1.00 92.56 187 LEU A C 1
ATOM 1524 O O . LEU A 1 187 ? -24.038 5.900 -3.954 1.00 92.56 187 LEU A O 1
ATOM 1528 N N . ARG A 1 188 ? -24.211 6.229 -6.176 1.00 91.88 188 ARG A N 1
ATOM 1529 C CA . ARG A 1 188 ? -25.480 6.961 -6.104 1.00 91.88 188 ARG A CA 1
ATOM 1530 C C . ARG A 1 188 ? -26.585 6.083 -5.538 1.00 91.88 188 ARG A C 1
ATOM 1532 O O . ARG A 1 188 ? -27.292 6.530 -4.640 1.00 91.88 188 ARG A O 1
ATOM 1539 N N . ARG A 1 189 ? -26.692 4.837 -6.007 1.00 92.50 189 ARG A N 1
ATOM 1540 C CA . ARG A 1 189 ? -27.700 3.897 -5.510 1.00 92.50 189 ARG A CA 1
ATOM 1541 C C . ARG A 1 189 ? -27.523 3.588 -4.022 1.00 92.50 189 ARG A C 1
ATOM 1543 O O . ARG A 1 189 ? -28.510 3.563 -3.296 1.00 92.50 189 ARG A O 1
ATOM 1550 N N . VAL A 1 190 ? -26.285 3.455 -3.539 1.00 93.06 190 VAL A N 1
ATOM 1551 C CA . VAL A 1 190 ? -26.007 3.327 -2.095 1.00 93.06 190 VAL A CA 1
ATOM 1552 C C . VAL A 1 190 ? -26.523 4.544 -1.324 1.00 93.06 190 VAL A C 1
ATOM 1554 O O . VAL A 1 190 ? -27.198 4.371 -0.313 1.00 93.06 190 VAL A O 1
ATOM 1557 N N . CYS A 1 191 ? -26.270 5.765 -1.805 1.00 92.69 191 CYS A N 1
ATOM 1558 C CA . CYS A 1 191 ? -26.754 6.987 -1.146 1.00 92.69 191 CYS A CA 1
ATOM 1559 C C . CYS A 1 191 ? -28.290 7.089 -1.119 1.00 92.69 191 CYS A C 1
ATOM 1561 O O . CYS A 1 191 ? -28.846 7.719 -0.230 1.00 92.69 191 CYS A O 1
ATOM 1563 N N . GLU A 1 192 ? -28.981 6.512 -2.105 1.00 92.38 192 GLU A N 1
ATOM 1564 C CA . GLU A 1 192 ? -30.450 6.495 -2.159 1.00 92.38 192 GLU A CA 1
ATOM 1565 C C . GLU A 1 192 ? -31.067 5.499 -1.166 1.00 92.38 192 GLU A C 1
ATOM 1567 O O . GLU A 1 192 ? -32.186 5.709 -0.699 1.00 92.38 192 GLU A O 1
ATOM 1572 N N . LEU A 1 193 ? -30.359 4.410 -0.855 1.00 91.69 193 LEU A N 1
ATOM 1573 C CA . LEU A 1 193 ? -30.854 3.327 -0.000 1.00 91.69 193 LEU A CA 1
ATOM 1574 C C . LEU A 1 193 ? -30.417 3.432 1.464 1.00 91.69 193 LEU A C 1
ATOM 1576 O O . LEU A 1 193 ? -31.003 2.770 2.325 1.00 91.69 193 LEU A O 1
ATOM 1580 N N . THR A 1 194 ? -29.381 4.218 1.740 1.00 92.12 194 THR A N 1
ATOM 1581 C CA . THR A 1 194 ? -28.739 4.325 3.055 1.00 92.12 194 THR A CA 1
ATOM 1582 C C . THR A 1 194 ? -28.782 5.755 3.577 1.00 92.12 194 THR A C 1
ATOM 1584 O O . THR A 1 194 ? -29.075 6.697 2.846 1.00 92.12 194 THR A O 1
ATOM 1587 N N . GLU A 1 195 ? -28.448 5.937 4.851 1.00 90.50 195 GLU A N 1
ATOM 1588 C CA . GLU A 1 195 ? -28.288 7.266 5.457 1.00 90.50 195 GLU A CA 1
ATOM 1589 C C . GLU A 1 195 ? -26.947 7.928 5.067 1.00 90.50 195 GLU A C 1
ATOM 1591 O O . GLU A 1 195 ? -26.621 9.026 5.526 1.00 90.50 195 GLU A O 1
ATOM 1596 N N . ILE A 1 196 ? -26.146 7.266 4.223 1.00 90.94 196 ILE A N 1
ATOM 1597 C CA . ILE A 1 196 ? -24.799 7.687 3.849 1.00 90.94 196 ILE A CA 1
ATOM 1598 C C . ILE A 1 196 ? -24.873 8.753 2.756 1.00 90.94 196 ILE A C 1
ATOM 1600 O O . ILE A 1 196 ? -25.387 8.542 1.658 1.00 90.94 196 ILE A O 1
ATOM 1604 N N . THR A 1 197 ? -24.278 9.908 3.029 1.00 91.62 197 THR A N 1
ATOM 1605 C CA . THR A 1 197 ? -24.233 11.016 2.072 1.00 91.62 197 THR A CA 1
ATOM 1606 C C . THR A 1 197 ? -23.128 10.834 1.020 1.00 91.62 197 THR A C 1
ATOM 1608 O O . THR A 1 197 ? -22.070 10.260 1.311 1.00 91.62 197 THR A O 1
ATOM 1611 N N . PRO A 1 198 ? -23.272 11.431 -0.182 1.00 91.69 198 PRO A N 1
ATOM 1612 C CA . PRO A 1 198 ? -22.216 11.423 -1.198 1.00 91.69 198 PRO A CA 1
ATOM 1613 C C . PRO A 1 198 ? -20.883 11.995 -0.696 1.00 91.69 198 PRO A C 1
ATOM 1615 O O . PRO A 1 198 ? -19.816 11.528 -1.088 1.00 91.69 198 PRO A O 1
ATOM 1618 N N . ALA A 1 199 ? -20.932 12.987 0.201 1.00 91.69 199 ALA A N 1
ATOM 1619 C CA . ALA A 1 199 ? -19.745 13.582 0.810 1.00 91.69 199 ALA A CA 1
ATOM 1620 C C . ALA A 1 199 ? -18.996 12.585 1.709 1.00 91.69 199 ALA A C 1
ATOM 1622 O O . ALA A 1 199 ? -17.768 12.531 1.674 1.00 91.69 199 ALA A O 1
ATOM 1623 N N . GLN A 1 200 ? -19.721 11.763 2.472 1.00 90.25 200 GLN A N 1
ATOM 1624 C CA . GLN A 1 200 ? -19.129 10.721 3.314 1.00 90.25 200 GLN A CA 1
ATOM 1625 C C . GLN A 1 200 ? -18.502 9.611 2.473 1.00 90.25 200 GLN A C 1
ATOM 1627 O O . GLN A 1 200 ? -17.345 9.266 2.708 1.00 90.25 200 GLN A O 1
ATOM 1632 N N . ILE A 1 201 ? -19.204 9.118 1.445 1.00 91.81 201 ILE A N 1
ATOM 1633 C CA . ILE A 1 201 ? -18.626 8.153 0.494 1.00 91.81 201 ILE A CA 1
ATOM 1634 C C . ILE A 1 201 ? -17.370 8.737 -0.143 1.00 91.81 201 ILE A C 1
ATOM 1636 O O . ILE A 1 201 ? -16.346 8.055 -0.242 1.00 91.81 201 ILE A O 1
ATOM 1640 N N . ALA A 1 202 ? -17.420 10.005 -0.555 1.00 90.75 202 ALA A N 1
ATOM 1641 C CA . ALA A 1 202 ? -16.280 10.647 -1.175 1.00 90.75 202 ALA A CA 1
ATOM 1642 C C . ALA A 1 202 ? -15.087 10.774 -0.235 1.00 90.75 202 ALA A C 1
ATOM 1644 O O . ALA A 1 202 ? -13.980 10.473 -0.679 1.00 90.75 202 ALA A O 1
ATOM 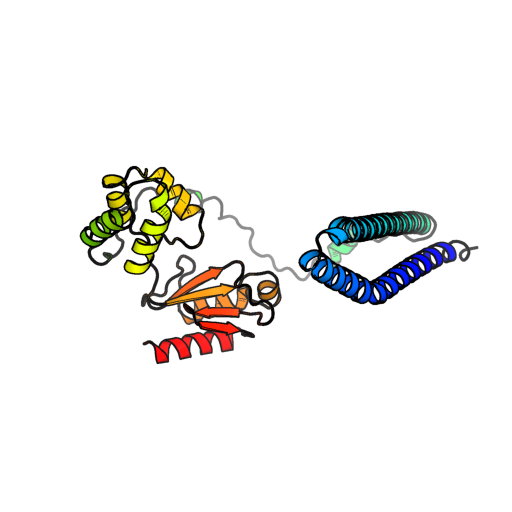1645 N N . GLY A 1 203 ? -15.325 11.131 1.029 1.00 91.94 203 GLY A N 1
ATOM 1646 C CA . GLY A 1 203 ? -14.305 11.179 2.070 1.00 91.94 203 GLY A CA 1
ATOM 1647 C C . GLY A 1 203 ? -13.663 9.815 2.304 1.00 91.94 203 GLY A C 1
ATOM 1648 O O . GLY A 1 203 ? -12.443 9.699 2.210 1.00 91.94 203 GLY A O 1
ATOM 1649 N N . VAL A 1 204 ? -14.467 8.768 2.515 1.00 91.88 204 VAL A N 1
ATOM 1650 C CA . VAL A 1 204 ? -13.978 7.397 2.759 1.00 91.88 204 VAL A CA 1
ATOM 1651 C C . VAL A 1 204 ? -13.177 6.871 1.566 1.00 91.88 204 VAL A C 1
ATOM 1653 O O . VAL A 1 204 ? -12.047 6.414 1.732 1.00 91.88 204 VAL A O 1
ATOM 1656 N N . SER A 1 205 ? -13.725 6.976 0.355 1.00 90.31 205 SER A N 1
ATOM 1657 C CA . SER A 1 205 ? -13.074 6.467 -0.862 1.00 90.31 205 SER A CA 1
ATOM 1658 C C . SER A 1 205 ? -11.830 7.254 -1.279 1.00 90.31 205 SER A C 1
ATOM 1660 O O . SER A 1 205 ? -10.981 6.697 -1.962 1.00 90.31 205 SER A O 1
ATOM 1662 N N . SER A 1 206 ? -11.683 8.523 -0.877 1.00 87.88 206 SER A N 1
ATOM 1663 C CA . SER A 1 206 ? -10.424 9.264 -1.065 1.00 87.88 206 SER A CA 1
ATOM 1664 C C . SER A 1 206 ? -9.406 9.036 0.050 1.00 87.88 206 SER A C 1
ATOM 1666 O O . SER A 1 206 ? -8.212 9.188 -0.180 1.00 87.88 206 SER A O 1
ATOM 1668 N N . PHE A 1 207 ? -9.866 8.718 1.261 1.00 90.62 207 PHE A N 1
ATOM 1669 C CA . PHE A 1 207 ? -9.001 8.575 2.429 1.00 90.62 207 PHE A CA 1
ATOM 1670 C C . PHE A 1 207 ? -8.273 7.228 2.439 1.00 90.62 207 PHE A C 1
ATOM 1672 O O . PHE A 1 207 ? -7.077 7.171 2.719 1.00 90.62 207 PHE A O 1
ATOM 1679 N N . TYR A 1 208 ? -8.976 6.140 2.112 1.00 88.31 208 TYR A N 1
ATOM 1680 C CA . TYR A 1 208 ? -8.366 4.817 2.036 1.00 88.31 208 TYR A CA 1
ATOM 1681 C C . TYR A 1 208 ? -7.866 4.528 0.621 1.00 88.31 208 TYR A C 1
ATOM 1683 O O . TYR A 1 208 ? -8.659 4.295 -0.287 1.00 88.31 208 TYR A O 1
ATOM 1691 N N . ALA A 1 209 ? -6.543 4.426 0.469 1.00 83.00 209 ALA A N 1
ATOM 1692 C CA . ALA A 1 209 ? -5.877 4.121 -0.803 1.00 83.00 209 ALA A CA 1
ATOM 1693 C C . ALA A 1 209 ? -6.303 2.784 -1.445 1.00 83.00 209 ALA A C 1
ATOM 1695 O O . ALA A 1 209 ? -6.059 2.554 -2.622 1.00 83.00 209 ALA A O 1
ATOM 1696 N N . GLN A 1 210 ? -6.952 1.894 -0.685 1.00 85.00 210 GLN A N 1
ATOM 1697 C CA . GLN A 1 210 ? -7.487 0.639 -1.213 1.00 85.00 210 GLN A CA 1
ATOM 1698 C C . GLN A 1 210 ? -8.663 0.844 -2.180 1.00 85.00 210 GLN A C 1
ATOM 1700 O O . GLN A 1 210 ? -8.962 -0.065 -2.953 1.00 85.00 210 GLN A O 1
ATOM 1705 N N . PHE A 1 211 ? -9.372 1.977 -2.098 1.00 90.75 211 PHE A N 1
ATOM 1706 C CA . PHE A 1 211 ? -10.555 2.237 -2.910 1.00 90.75 211 PHE A CA 1
ATOM 1707 C C . PHE A 1 211 ? -10.192 2.910 -4.231 1.00 90.75 211 PHE A C 1
ATOM 1709 O O . PHE A 1 211 ? -9.470 3.902 -4.274 1.00 90.75 211 PHE A O 1
ATOM 1716 N N . ARG A 1 212 ? -10.739 2.379 -5.322 1.00 88.12 212 ARG A N 1
ATOM 1717 C CA . ARG A 1 212 ? -10.448 2.784 -6.693 1.00 88.12 212 ARG A CA 1
ATOM 1718 C C . ARG A 1 212 ? -11.705 3.315 -7.349 1.00 88.12 212 ARG A C 1
ATOM 1720 O O . ARG A 1 212 ? -12.737 2.651 -7.374 1.00 88.12 212 ARG A O 1
ATOM 1727 N N . ARG A 1 213 ? -11.604 4.524 -7.892 1.00 85.38 213 ARG A N 1
ATOM 1728 C CA . ARG A 1 213 ? -12.714 5.228 -8.557 1.00 85.38 213 ARG A CA 1
ATOM 1729 C C . ARG A 1 213 ? -12.632 5.147 -10.077 1.00 85.38 213 ARG A C 1
ATOM 1731 O O . ARG A 1 213 ? -13.625 5.362 -10.756 1.00 85.38 213 ARG A O 1
ATOM 1738 N N . SER A 1 214 ? -11.458 4.807 -10.595 1.00 84.12 214 SER A N 1
ATOM 1739 C CA . SER A 1 214 ? -11.235 4.592 -12.018 1.00 84.12 214 SER A CA 1
ATOM 1740 C C . SER A 1 214 ? -11.340 3.102 -12.348 1.00 84.12 214 SER A C 1
ATOM 1742 O O . SER A 1 214 ? -10.915 2.280 -11.529 1.00 84.12 214 SER A O 1
ATOM 1744 N N . PRO A 1 215 ? -11.863 2.742 -13.532 1.00 83.75 215 PRO A N 1
ATOM 1745 C CA . PRO A 1 215 ? -11.835 1.371 -14.019 1.00 83.75 215 PRO A CA 1
ATOM 1746 C C . PRO A 1 215 ? -10.403 0.837 -14.065 1.00 83.75 215 PRO A C 1
ATOM 1748 O O . PRO A 1 215 ? -9.485 1.546 -14.478 1.00 83.75 215 PRO A O 1
ATOM 1751 N N . VAL A 1 216 ? -10.236 -0.420 -13.670 1.00 87.44 216 VAL A N 1
ATOM 1752 C CA . VAL A 1 216 ? -8.959 -1.140 -13.711 1.00 87.44 216 VAL A CA 1
ATOM 1753 C C . VAL A 1 216 ? -9.063 -2.344 -14.641 1.00 87.44 216 VAL A C 1
ATOM 1755 O O . VAL A 1 216 ? -10.161 -2.803 -14.962 1.00 87.44 216 VAL A O 1
ATOM 1758 N N . GLY A 1 217 ? -7.916 -2.850 -15.075 1.00 86.44 217 GLY A N 1
ATOM 1759 C CA . GLY A 1 217 ? -7.790 -4.095 -15.809 1.00 86.44 217 GLY A CA 1
ATOM 1760 C C . GLY A 1 217 ? -8.056 -5.323 -14.937 1.00 86.44 217 GLY A C 1
ATOM 1761 O O . GLY A 1 217 ? -8.296 -5.234 -13.727 1.00 86.44 217 GLY A O 1
ATOM 1762 N N . ARG A 1 218 ? -8.014 -6.499 -15.567 1.00 87.38 218 ARG A N 1
ATOM 1763 C CA . ARG A 1 218 ? -8.278 -7.794 -14.911 1.00 87.38 218 ARG A CA 1
ATOM 1764 C C . ARG A 1 218 ? -7.302 -8.111 -13.777 1.00 87.38 218 ARG A C 1
ATOM 1766 O O . ARG A 1 218 ? -7.723 -8.684 -12.770 1.00 87.38 218 ARG A O 1
ATOM 1773 N N . HIS A 1 219 ? -6.049 -7.694 -13.917 1.00 90.75 219 HIS A N 1
ATOM 1774 C CA . HIS A 1 219 ? -4.963 -7.949 -12.978 1.00 90.75 219 HIS A CA 1
ATOM 1775 C C . HIS A 1 219 ? -4.272 -6.645 -12.591 1.00 90.75 219 HIS A C 1
ATOM 1777 O O . HIS A 1 219 ? -4.049 -5.774 -13.436 1.00 90.75 219 HIS A O 1
ATOM 1783 N N . ILE A 1 220 ? -3.923 -6.497 -11.313 1.00 91.00 220 ILE A N 1
ATOM 1784 C CA . ILE A 1 220 ? -3.230 -5.301 -10.823 1.00 91.00 220 ILE A CA 1
ATOM 1785 C C . ILE A 1 220 ? -1.801 -5.642 -10.427 1.00 91.00 220 ILE A C 1
ATOM 1787 O O . ILE A 1 220 ? -1.562 -6.499 -9.580 1.00 91.00 220 ILE A O 1
ATOM 1791 N N . ILE A 1 221 ? -0.859 -4.901 -10.995 1.00 94.19 221 ILE A N 1
ATOM 1792 C CA . ILE A 1 221 ? 0.563 -4.956 -10.692 1.00 94.19 221 ILE A CA 1
ATOM 1793 C C . ILE A 1 221 ? 0.872 -3.820 -9.718 1.00 94.19 221 ILE A C 1
ATOM 1795 O O . ILE A 1 221 ? 0.959 -2.660 -10.110 1.00 94.19 221 ILE A O 1
ATOM 1799 N N . LYS A 1 222 ? 1.055 -4.150 -8.443 1.00 94.31 222 LYS A N 1
ATOM 1800 C CA . LYS A 1 222 ? 1.488 -3.215 -7.404 1.00 94.31 222 LYS A CA 1
ATOM 1801 C C . LYS A 1 222 ? 3.012 -3.147 -7.384 1.00 94.31 222 LYS A C 1
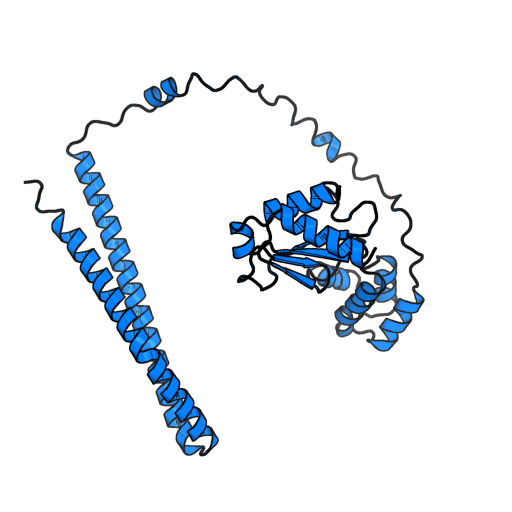ATOM 1803 O O . LYS A 1 222 ? 3.665 -4.141 -7.058 1.00 94.31 222 LYS A O 1
ATOM 1808 N N . VAL A 1 223 ? 3.588 -1.986 -7.680 1.00 95.56 223 VAL A N 1
ATOM 1809 C CA . VAL A 1 223 ? 5.041 -1.764 -7.618 1.00 95.56 223 VAL A CA 1
ATOM 1810 C C . VAL A 1 223 ? 5.395 -1.031 -6.330 1.00 95.56 223 VAL A C 1
ATOM 1812 O O . VAL A 1 223 ? 4.837 0.021 -6.031 1.00 95.56 223 VAL A O 1
ATOM 1815 N N . CYS A 1 224 ? 6.309 -1.591 -5.535 1.00 95.69 224 CYS A N 1
ATOM 1816 C CA . CYS A 1 224 ? 6.706 -0.995 -4.263 1.00 95.69 224 CYS A CA 1
ATOM 1817 C C . CYS A 1 224 ? 7.686 0.169 -4.469 1.00 95.69 224 CYS A C 1
ATOM 1819 O O . CYS A 1 224 ? 8.817 -0.032 -4.905 1.00 95.69 224 CYS A O 1
ATOM 1821 N N . HIS A 1 225 ? 7.289 1.368 -4.046 1.00 95.31 225 HIS A N 1
ATOM 1822 C CA . HIS A 1 225 ? 8.113 2.581 -4.020 1.00 95.31 225 HIS A CA 1
ATOM 1823 C C . HIS A 1 225 ? 8.602 2.947 -2.608 1.00 95.31 225 HIS A C 1
ATOM 1825 O O . HIS A 1 225 ? 9.008 4.080 -2.349 1.00 95.31 225 HIS A O 1
ATOM 1831 N N . GLY A 1 226 ? 8.600 1.982 -1.685 1.00 94.38 226 GLY A N 1
ATOM 1832 C CA . GLY A 1 226 ? 9.109 2.181 -0.327 1.00 94.38 226 GLY A CA 1
ATOM 1833 C C . GLY A 1 226 ? 10.611 2.412 -0.316 1.00 94.38 226 GLY A C 1
ATOM 1834 O O . GLY A 1 226 ? 11.299 2.032 -1.256 1.00 94.38 226 GLY A O 1
ATOM 1835 N N . THR A 1 227 ? 11.152 2.979 0.763 1.00 94.44 227 THR A N 1
ATOM 1836 C CA . THR A 1 227 ? 12.551 3.445 0.829 1.00 94.44 227 THR A CA 1
ATOM 1837 C C . THR A 1 227 ? 13.572 2.415 0.336 1.00 94.44 227 THR A C 1
ATOM 1839 O O . THR A 1 227 ? 14.451 2.751 -0.453 1.00 94.44 227 THR A O 1
ATOM 1842 N N . ALA A 1 228 ? 13.436 1.149 0.748 1.00 94.62 228 ALA A N 1
ATOM 1843 C CA . ALA A 1 228 ? 14.338 0.078 0.318 1.00 94.62 228 ALA A CA 1
ATOM 1844 C C . ALA A 1 228 ? 14.247 -0.203 -1.193 1.00 94.62 228 ALA A C 1
ATOM 1846 O O . ALA A 1 228 ? 15.269 -0.376 -1.848 1.00 94.62 228 ALA A O 1
ATOM 1847 N N . CYS A 1 229 ? 13.036 -0.215 -1.756 1.00 95.25 229 CYS A N 1
ATOM 1848 C CA . CYS A 1 229 ? 12.818 -0.448 -3.185 1.00 95.25 229 CYS A CA 1
ATOM 1849 C C . CYS A 1 229 ? 13.185 0.783 -4.021 1.00 95.25 229 CYS A C 1
ATOM 1851 O O . CYS A 1 229 ? 13.743 0.643 -5.102 1.00 95.25 229 CYS A O 1
ATOM 1853 N N . HIS A 1 230 ? 12.947 1.984 -3.494 1.00 94.44 230 HIS A N 1
ATOM 1854 C CA . HIS A 1 230 ? 13.316 3.242 -4.128 1.00 94.44 230 HIS A CA 1
ATOM 1855 C C . HIS A 1 230 ? 14.828 3.327 -4.367 1.00 94.44 230 HIS A C 1
ATOM 1857 O O . HIS A 1 230 ? 15.252 3.571 -5.492 1.00 94.44 230 HIS A O 1
ATOM 1863 N N . VAL A 1 231 ? 15.645 3.049 -3.342 1.00 94.25 231 VAL A N 1
ATOM 1864 C CA . VAL A 1 231 ? 17.116 3.047 -3.471 1.00 94.25 231 VAL A CA 1
ATOM 1865 C C . VAL A 1 231 ? 17.611 1.897 -4.356 1.00 94.25 231 VAL A C 1
ATOM 1867 O O . VAL A 1 231 ? 18.641 2.024 -5.010 1.00 94.25 231 VAL A O 1
ATOM 1870 N N . ALA A 1 232 ? 16.872 0.788 -4.409 1.00 91.81 232 ALA A N 1
ATOM 1871 C CA . ALA A 1 232 ? 17.190 -0.363 -5.249 1.00 91.81 232 ALA A CA 1
ATOM 1872 C C . ALA A 1 232 ? 16.707 -0.234 -6.713 1.00 91.81 232 ALA A C 1
ATOM 1874 O O . ALA A 1 232 ? 16.878 -1.175 -7.483 1.00 91.81 232 ALA A O 1
ATOM 1875 N N . GLY A 1 233 ? 16.134 0.910 -7.109 1.00 92.50 233 GLY A N 1
ATOM 1876 C CA . GLY A 1 233 ? 15.767 1.191 -8.501 1.00 92.50 233 GLY A CA 1
ATOM 1877 C C . GLY A 1 233 ? 14.321 0.848 -8.888 1.00 92.50 233 GLY A C 1
ATOM 1878 O O . GLY A 1 233 ? 14.048 0.417 -10.008 1.00 92.50 233 GLY A O 1
ATOM 1879 N N . ALA A 1 234 ? 13.363 1.005 -7.968 1.00 93.56 234 ALA A N 1
ATOM 1880 C CA . ALA A 1 234 ? 11.946 0.751 -8.255 1.00 93.56 234 ALA A CA 1
ATOM 1881 C C . ALA A 1 234 ? 11.378 1.629 -9.383 1.00 93.56 234 ALA A C 1
ATOM 1883 O O . ALA A 1 234 ? 10.498 1.186 -10.114 1.00 93.56 234 ALA A O 1
ATOM 1884 N N . ARG A 1 235 ? 11.884 2.857 -9.557 1.00 94.50 235 ARG A N 1
ATOM 1885 C CA . ARG A 1 235 ? 11.415 3.772 -10.610 1.00 94.50 235 ARG A CA 1
ATOM 1886 C C . ARG A 1 235 ? 11.728 3.221 -12.000 1.00 94.50 235 ARG A C 1
ATOM 1888 O O . ARG A 1 235 ? 10.868 3.238 -12.874 1.00 94.50 235 ARG A O 1
ATOM 1895 N N . GLU A 1 236 ? 12.934 2.697 -12.182 1.00 94.94 236 GLU A N 1
ATOM 1896 C CA . GLU A 1 236 ? 13.386 2.081 -13.427 1.00 94.94 236 GLU A CA 1
ATOM 1897 C C . GLU A 1 236 ? 12.534 0.853 -13.770 1.00 94.94 236 GLU A C 1
ATOM 1899 O O . GLU A 1 236 ? 12.198 0.640 -14.934 1.00 94.94 236 GLU A O 1
ATOM 1904 N N . ILE A 1 237 ? 12.135 0.078 -12.755 1.00 94.69 237 ILE A N 1
ATOM 1905 C CA . ILE A 1 237 ? 11.224 -1.060 -12.916 1.00 94.69 237 ILE A CA 1
ATOM 1906 C C . ILE A 1 237 ? 9.841 -0.583 -13.373 1.00 94.69 237 ILE A C 1
ATOM 1908 O O . ILE A 1 237 ? 9.338 -1.082 -14.376 1.00 94.69 237 ILE A O 1
ATOM 1912 N N . THR A 1 238 ? 9.241 0.403 -12.701 1.00 94.62 238 THR A N 1
ATOM 1913 C CA . THR A 1 238 ? 7.927 0.946 -13.089 1.00 94.62 238 THR A CA 1
ATOM 1914 C C . THR A 1 238 ? 7.937 1.490 -14.519 1.00 94.62 238 THR A C 1
ATOM 1916 O O . THR A 1 238 ? 7.025 1.210 -15.299 1.00 94.62 238 THR A O 1
ATOM 1919 N N . GLU A 1 239 ? 8.983 2.225 -14.901 1.00 94.06 239 GLU A N 1
ATOM 1920 C CA . GLU A 1 239 ? 9.141 2.776 -16.253 1.00 94.06 239 GLU A CA 1
ATOM 1921 C C . GLU A 1 239 ? 9.306 1.690 -17.322 1.00 94.06 239 GLU A C 1
ATOM 1923 O O . GLU A 1 239 ? 8.799 1.837 -18.436 1.00 94.06 239 GLU A O 1
ATOM 1928 N N . GLU A 1 240 ? 10.021 0.606 -17.020 1.00 94.62 240 GLU A N 1
ATOM 1929 C CA . GLU A 1 240 ? 10.174 -0.524 -17.939 1.00 94.62 240 GLU A CA 1
ATOM 1930 C C . GLU A 1 240 ? 8.862 -1.301 -18.098 1.00 94.62 240 GLU A C 1
ATOM 1932 O O . GLU A 1 240 ? 8.450 -1.572 -19.225 1.00 94.62 240 GLU A O 1
ATOM 1937 N N . ILE A 1 241 ? 8.145 -1.558 -16.999 1.00 93.88 241 ILE A N 1
ATOM 1938 C CA . ILE A 1 241 ? 6.835 -2.223 -17.022 1.00 93.88 241 ILE A CA 1
ATOM 1939 C C . ILE A 1 241 ? 5.833 -1.418 -17.859 1.00 93.88 241 ILE A C 1
ATOM 1941 O O . ILE A 1 241 ? 5.192 -1.968 -18.757 1.00 93.88 241 ILE A O 1
ATOM 1945 N N . ARG A 1 242 ? 5.716 -0.103 -17.614 1.00 93.25 242 ARG A N 1
ATOM 1946 C CA . ARG A 1 242 ? 4.795 0.769 -18.369 1.00 93.25 242 ARG A CA 1
ATOM 1947 C C . ARG A 1 242 ? 5.140 0.797 -19.857 1.00 93.25 242 ARG A C 1
ATOM 1949 O O . ARG A 1 242 ? 4.233 0.728 -20.685 1.00 93.25 242 ARG A O 1
ATOM 1956 N N . ARG A 1 243 ? 6.434 0.837 -20.205 1.00 92.38 243 ARG A N 1
ATOM 1957 C CA . ARG A 1 243 ? 6.895 0.746 -21.601 1.00 92.38 243 ARG A CA 1
ATOM 1958 C C . ARG A 1 243 ? 6.540 -0.595 -22.232 1.00 92.38 243 ARG A C 1
ATOM 1960 O O . ARG A 1 243 ? 5.998 -0.610 -23.331 1.00 92.38 243 ARG A O 1
ATOM 1967 N N . ARG A 1 244 ? 6.791 -1.708 -21.541 1.00 91.69 244 ARG A N 1
ATOM 1968 C CA . ARG A 1 244 ? 6.521 -3.059 -22.054 1.00 91.69 244 ARG A CA 1
ATOM 1969 C C . ARG A 1 244 ? 5.036 -3.311 -22.312 1.00 91.69 244 ARG A C 1
ATOM 1971 O O . ARG A 1 244 ? 4.700 -4.006 -23.272 1.00 91.69 244 ARG A O 1
ATOM 1978 N N . LEU A 1 245 ? 4.172 -2.742 -21.471 1.00 89.88 245 LEU A N 1
ATOM 1979 C CA . LEU A 1 245 ? 2.713 -2.822 -21.576 1.00 89.88 245 LEU A CA 1
ATOM 1980 C C . LEU A 1 245 ? 2.099 -1.742 -22.486 1.00 89.88 245 LEU A C 1
ATOM 1982 O O . LEU A 1 245 ? 0.883 -1.725 -22.664 1.00 89.88 245 LEU A O 1
ATOM 1986 N N . ASN A 1 246 ? 2.912 -0.857 -23.080 1.00 90.88 246 ASN A N 1
ATOM 1987 C CA . ASN A 1 246 ? 2.464 0.277 -23.899 1.00 90.88 246 ASN A CA 1
ATOM 1988 C C . ASN A 1 246 ? 1.417 1.167 -23.198 1.00 90.88 246 ASN A C 1
ATOM 1990 O O . ASN A 1 246 ? 0.479 1.659 -23.828 1.00 90.88 246 ASN A O 1
ATOM 1994 N N . ILE A 1 247 ? 1.572 1.376 -21.890 1.00 90.44 247 ILE A N 1
ATOM 1995 C CA . ILE A 1 247 ? 0.677 2.228 -21.103 1.00 90.44 247 ILE A CA 1
ATOM 1996 C C . ILE A 1 247 ? 1.059 3.695 -21.335 1.00 90.44 247 ILE A C 1
ATOM 1998 O O . ILE A 1 247 ? 2.227 4.074 -21.223 1.00 90.44 247 ILE A O 1
ATOM 2002 N N . ALA A 1 248 ? 0.071 4.529 -21.666 1.00 85.38 248 ALA A N 1
ATOM 2003 C CA . ALA A 1 248 ? 0.282 5.957 -21.880 1.00 85.38 248 ALA A CA 1
ATOM 2004 C C . ALA A 1 248 ? 0.665 6.681 -20.568 1.00 85.38 248 ALA A C 1
ATOM 2006 O O . ALA A 1 248 ? 0.269 6.238 -19.493 1.00 85.38 248 ALA A O 1
ATOM 2007 N N . PRO A 1 249 ? 1.400 7.811 -20.611 1.00 81.62 249 PRO A N 1
ATOM 2008 C CA . PRO A 1 249 ? 1.808 8.532 -19.398 1.00 81.62 249 PRO A CA 1
ATOM 2009 C C . PRO A 1 249 ? 0.650 9.054 -18.534 1.00 81.62 249 PRO A C 1
ATOM 2011 O O . PRO A 1 249 ? 0.843 9.329 -17.354 1.00 81.62 249 PRO A O 1
ATOM 2014 N N . ASP A 1 250 ? -0.527 9.236 -19.128 1.00 83.88 250 ASP A N 1
ATOM 2015 C CA . ASP A 1 250 ? -1.763 9.699 -18.492 1.00 83.88 250 ASP A CA 1
ATOM 2016 C C . ASP A 1 250 ? -2.723 8.555 -18.124 1.00 83.88 250 ASP A C 1
ATOM 2018 O O . ASP A 1 250 ? -3.838 8.811 -17.670 1.00 83.88 250 ASP A O 1
ATOM 2022 N N . ALA A 1 251 ? -2.296 7.304 -18.307 1.00 85.25 251 ALA A N 1
ATOM 2023 C CA . ALA A 1 251 ? -3.068 6.115 -17.991 1.00 85.25 251 ALA A CA 1
ATOM 2024 C C . ALA A 1 251 ? -2.270 5.159 -17.100 1.00 85.25 251 ALA A C 1
ATOM 2026 O O . ALA A 1 251 ? -1.042 5.101 -17.145 1.00 85.25 251 ALA A O 1
ATOM 2027 N N . ASP A 1 252 ? -2.992 4.359 -16.323 1.00 87.12 252 ASP A N 1
ATOM 2028 C CA . ASP A 1 252 ? -2.408 3.322 -15.466 1.00 87.12 252 ASP A CA 1
ATOM 2029 C C . ASP A 1 252 ? -2.764 1.908 -15.944 1.00 87.12 252 ASP A C 1
ATOM 2031 O O . ASP A 1 252 ? -2.218 0.927 -15.453 1.00 87.12 252 ASP A O 1
ATOM 2035 N N . THR A 1 253 ? -3.674 1.785 -16.913 1.00 89.38 253 THR A N 1
ATOM 2036 C CA . THR A 1 253 ? -4.159 0.505 -17.450 1.00 89.38 253 THR A CA 1
ATOM 2037 C C . THR A 1 253 ? -3.770 0.361 -18.917 1.00 89.38 253 THR A C 1
ATOM 2039 O O . THR A 1 253 ? -3.763 1.346 -19.659 1.00 89.38 253 THR A O 1
ATOM 2042 N N . ASP A 1 254 ? -3.438 -0.860 -19.327 1.00 89.12 254 ASP A N 1
ATOM 2043 C CA . ASP A 1 254 ? -3.132 -1.209 -20.713 1.00 89.12 254 ASP A CA 1
ATOM 2044 C C . ASP A 1 254 ? -4.351 -1.090 -21.649 1.00 89.12 254 ASP A C 1
ATOM 2046 O O . ASP A 1 254 ? -5.511 -1.052 -21.229 1.00 89.12 254 ASP A O 1
ATOM 2050 N N . ALA A 1 255 ? -4.089 -1.038 -22.958 1.00 85.94 255 ALA A N 1
ATOM 2051 C CA . ALA A 1 255 ? -5.144 -0.943 -23.970 1.00 85.94 255 ALA A CA 1
ATOM 2052 C C . ALA A 1 255 ? -6.071 -2.175 -23.979 1.00 85.94 255 ALA A C 1
ATOM 2054 O O . ALA A 1 255 ? -7.267 -2.041 -24.242 1.00 85.94 255 ALA A O 1
ATOM 2055 N N . ASP A 1 256 ? -5.529 -3.349 -23.636 1.00 84.75 256 ASP A N 1
ATOM 2056 C CA . ASP A 1 256 ? -6.251 -4.626 -23.569 1.00 84.75 256 ASP A CA 1
ATOM 2057 C C . ASP A 1 256 ? -7.090 -4.779 -22.278 1.00 84.75 256 ASP A C 1
ATOM 2059 O O . ASP A 1 256 ? -7.826 -5.760 -22.125 1.00 84.75 256 ASP A O 1
ATOM 2063 N N . ARG A 1 257 ? -6.979 -3.831 -21.332 1.00 84.75 257 ARG A N 1
ATOM 2064 C CA . ARG A 1 257 ? -7.536 -3.900 -19.966 1.00 84.75 257 ARG A CA 1
ATOM 2065 C C . ARG A 1 257 ? -7.205 -5.209 -19.240 1.00 84.75 257 ARG A C 1
ATOM 2067 O O . ARG A 1 257 ? -8.006 -5.720 -18.448 1.00 84.75 257 ARG A O 1
ATOM 2074 N N . PHE A 1 258 ? -6.034 -5.773 -19.502 1.00 88.56 258 PHE A N 1
ATOM 2075 C CA . PHE A 1 258 ? -5.536 -6.955 -18.816 1.00 88.56 258 PHE A CA 1
ATOM 2076 C C . PHE A 1 258 ? -4.737 -6.568 -17.569 1.00 88.56 258 PHE A C 1
ATOM 2078 O O . PHE A 1 258 ? -4.978 -7.144 -16.509 1.00 88.56 258 PHE A O 1
ATOM 2085 N N . PHE A 1 259 ? -3.870 -5.556 -17.661 1.00 92.25 259 PHE A N 1
ATOM 2086 C CA . PHE A 1 259 ? -3.008 -5.111 -16.566 1.00 92.25 259 PHE A CA 1
ATOM 2087 C C . PHE A 1 259 ? -3.215 -3.641 -16.197 1.00 92.25 259 PHE A C 1
ATOM 2089 O O . PHE A 1 259 ? -3.204 -2.754 -17.050 1.00 92.25 259 PHE A O 1
ATOM 2096 N N . THR A 1 260 ? -3.294 -3.376 -14.895 1.00 92.56 260 THR A N 1
ATOM 2097 C CA . THR A 1 260 ? -3.167 -2.032 -14.314 1.00 92.56 260 THR A CA 1
ATOM 2098 C C . THR A 1 260 ? -1.909 -1.952 -13.464 1.00 92.56 260 THR A C 1
ATOM 2100 O O . THR A 1 260 ? -1.699 -2.806 -12.606 1.00 92.56 260 THR A O 1
ATOM 2103 N N . VAL A 1 261 ? -1.093 -0.923 -13.666 1.00 93.56 261 VAL A N 1
ATOM 2104 C CA . VAL A 1 261 ? 0.104 -0.641 -12.865 1.00 93.56 261 VAL A CA 1
ATOM 2105 C C . VAL A 1 261 ? -0.264 0.340 -11.754 1.00 93.56 261 VAL A C 1
ATOM 2107 O O . VAL A 1 261 ? -0.741 1.434 -12.026 1.00 93.56 261 VAL A O 1
ATOM 2110 N N . ASP A 1 262 ? -0.051 -0.064 -10.506 1.00 91.81 262 ASP A N 1
ATOM 2111 C CA . ASP A 1 262 ? -0.396 0.683 -9.294 1.00 91.81 262 ASP A CA 1
ATOM 2112 C C . ASP A 1 262 ? 0.882 0.930 -8.474 1.00 91.81 262 ASP A C 1
ATOM 2114 O O . ASP A 1 262 ? 1.573 -0.008 -8.065 1.00 91.81 262 ASP A O 1
ATOM 2118 N N . GLU A 1 263 ? 1.240 2.192 -8.257 1.00 92.50 263 GLU A N 1
ATOM 2119 C CA . GLU A 1 263 ? 2.444 2.568 -7.512 1.00 92.50 263 GLU A CA 1
ATOM 2120 C C . GLU A 1 263 ? 2.118 2.654 -6.016 1.00 92.50 263 GLU A C 1
ATOM 2122 O O . GLU A 1 263 ? 1.437 3.570 -5.554 1.00 92.50 263 GLU A O 1
ATOM 2127 N N . VAL A 1 264 ? 2.620 1.701 -5.226 1.00 92.25 264 VAL A N 1
ATOM 2128 C CA . VAL A 1 264 ? 2.307 1.604 -3.793 1.00 92.25 264 VAL A CA 1
ATOM 2129 C C . VAL A 1 264 ? 3.490 2.007 -2.923 1.00 92.25 264 VAL A C 1
ATOM 2131 O O . VAL A 1 264 ? 4.642 1.679 -3.198 1.00 92.25 264 VAL A O 1
ATOM 2134 N N . ALA A 1 265 ? 3.209 2.677 -1.805 1.00 91.44 265 ALA A N 1
ATOM 2135 C CA . ALA A 1 265 ? 4.257 3.185 -0.922 1.00 91.44 265 ALA A CA 1
ATOM 2136 C C . ALA A 1 265 ? 5.072 2.079 -0.234 1.00 91.44 265 ALA A C 1
ATOM 2138 O O . ALA A 1 265 ? 6.271 2.236 -0.059 1.00 91.44 265 ALA A O 1
ATOM 2139 N N . CYS A 1 266 ? 4.466 0.972 0.200 1.00 92.06 266 CYS A N 1
ATOM 2140 C CA . CYS A 1 266 ? 5.204 -0.131 0.816 1.00 92.06 266 CYS A CA 1
ATOM 2141 C C . CYS A 1 266 ? 4.390 -1.427 0.776 1.00 92.06 266 CYS A C 1
ATOM 2143 O O . CYS A 1 266 ? 3.212 -1.420 1.121 1.00 92.06 266 CYS A O 1
ATOM 2145 N N . LEU A 1 267 ? 5.040 -2.538 0.418 1.00 92.25 267 LEU A N 1
ATOM 2146 C CA . LEU A 1 267 ? 4.470 -3.891 0.491 1.00 92.25 267 LEU A CA 1
ATOM 2147 C C . LEU A 1 267 ? 4.919 -4.677 1.738 1.00 92.25 267 LEU A C 1
ATOM 2149 O O . LEU A 1 267 ? 4.503 -5.809 1.938 1.00 92.25 267 LEU A O 1
ATOM 2153 N N . GLY A 1 268 ? 5.793 -4.110 2.575 1.00 92.94 268 GLY A N 1
ATOM 2154 C CA . GLY A 1 268 ? 6.288 -4.764 3.795 1.00 92.94 268 GLY A CA 1
ATOM 2155 C C . GLY A 1 268 ? 7.365 -5.840 3.580 1.00 92.94 268 GLY A C 1
ATOM 2156 O O . GLY A 1 268 ? 7.879 -6.389 4.550 1.00 92.94 268 GLY A O 1
ATOM 2157 N N . CYS A 1 269 ? 7.775 -6.112 2.339 1.00 91.38 269 CYS A N 1
ATOM 2158 C CA . CYS A 1 269 ? 8.751 -7.154 1.992 1.00 91.38 269 CYS A CA 1
ATOM 2159 C C . CYS A 1 269 ? 10.157 -6.595 1.703 1.00 91.38 269 CYS A C 1
ATOM 2161 O O . CYS A 1 269 ? 10.780 -6.938 0.699 1.00 91.38 269 CYS A O 1
ATOM 2163 N N . CYS A 1 270 ? 10.677 -5.714 2.565 1.00 93.00 270 CYS A N 1
ATOM 2164 C CA . CYS A 1 270 ? 11.929 -4.984 2.307 1.00 93.00 270 CYS A CA 1
ATOM 2165 C C . CYS A 1 270 ? 13.166 -5.884 2.107 1.00 93.00 270 CYS A C 1
ATOM 2167 O O . CYS A 1 270 ? 14.097 -5.484 1.416 1.00 93.00 270 CYS A O 1
ATOM 2169 N N . SER A 1 271 ? 13.180 -7.099 2.666 1.00 93.06 271 SER A N 1
ATOM 2170 C CA . SER A 1 271 ? 14.255 -8.090 2.472 1.00 93.06 271 SER A CA 1
ATOM 2171 C C . SER A 1 271 ? 14.341 -8.642 1.043 1.00 93.06 271 SER A C 1
ATOM 2173 O O . SER A 1 271 ? 15.349 -9.245 0.674 1.00 93.06 271 SER A O 1
ATOM 2175 N N . LEU A 1 272 ? 13.290 -8.443 0.245 1.00 91.31 272 LEU A N 1
ATOM 2176 C CA . LEU A 1 272 ? 13.172 -8.881 -1.142 1.00 91.31 272 LEU A CA 1
ATOM 2177 C C . LEU A 1 272 ? 13.171 -7.699 -2.121 1.00 91.31 272 LEU A C 1
ATOM 2179 O O . LEU A 1 272 ? 12.761 -7.864 -3.265 1.00 91.31 272 LEU A O 1
ATOM 2183 N N . ALA A 1 273 ? 13.594 -6.509 -1.692 1.00 90.50 273 ALA A N 1
ATOM 2184 C CA . ALA A 1 273 ? 13.647 -5.340 -2.563 1.00 90.50 273 ALA A CA 1
ATOM 2185 C C . ALA A 1 273 ? 14.600 -5.558 -3.763 1.00 90.50 273 ALA A C 1
ATOM 2187 O O . ALA A 1 273 ? 15.675 -6.135 -3.572 1.00 90.50 273 ALA A O 1
ATOM 2188 N N . PRO A 1 274 ? 14.264 -5.059 -4.970 1.00 93.19 274 PRO A N 1
ATOM 2189 C CA . PRO A 1 274 ? 12.969 -4.508 -5.400 1.00 93.19 274 PRO A CA 1
ATOM 2190 C C . PRO A 1 274 ? 11.869 -5.574 -5.525 1.00 93.19 274 PRO A C 1
ATOM 2192 O O . PRO A 1 274 ? 12.135 -6.690 -5.973 1.00 93.19 274 PRO A O 1
ATOM 2195 N N . VAL A 1 275 ? 10.633 -5.215 -5.154 1.00 95.56 275 VAL A N 1
ATOM 2196 C CA . VAL A 1 275 ? 9.480 -6.132 -5.107 1.00 95.56 275 VAL A CA 1
ATOM 2197 C C . VAL A 1 275 ? 8.272 -5.565 -5.856 1.00 95.56 275 VAL A C 1
ATOM 2199 O O . VAL A 1 275 ? 7.952 -4.378 -5.732 1.00 95.56 275 VAL A O 1
ATOM 2202 N N . ILE A 1 276 ? 7.585 -6.438 -6.590 1.00 95.44 276 ILE A N 1
ATOM 2203 C CA . ILE A 1 276 ? 6.264 -6.193 -7.174 1.00 95.44 276 ILE A CA 1
ATOM 2204 C C . ILE A 1 276 ? 5.287 -7.268 -6.689 1.00 95.44 276 ILE A C 1
ATOM 2206 O O . ILE A 1 276 ? 5.688 -8.363 -6.287 1.00 95.44 276 ILE A O 1
ATOM 2210 N N . MET A 1 277 ? 3.997 -6.967 -6.742 1.00 94.06 277 MET A N 1
ATOM 2211 C CA . MET A 1 277 ? 2.927 -7.911 -6.438 1.00 94.06 277 MET A CA 1
ATOM 2212 C C . MET A 1 277 ? 1.891 -7.870 -7.555 1.00 94.06 277 MET A C 1
ATOM 2214 O O . MET A 1 277 ? 1.335 -6.811 -7.830 1.00 94.06 277 MET A O 1
ATOM 2218 N N . ILE A 1 278 ? 1.645 -9.008 -8.196 1.00 93.06 278 ILE A N 1
ATOM 2219 C CA . ILE A 1 278 ? 0.612 -9.168 -9.221 1.00 93.06 278 ILE A CA 1
ATOM 2220 C C . ILE A 1 278 ? -0.575 -9.853 -8.547 1.00 93.06 278 ILE A C 1
ATOM 2222 O O . ILE A 1 278 ? -0.479 -11.014 -8.155 1.00 93.06 278 ILE A O 1
ATOM 2226 N N . ASP A 1 279 ? -1.660 -9.106 -8.353 1.00 88.31 279 ASP A N 1
ATOM 2227 C CA . ASP A 1 279 ? -2.796 -9.464 -7.499 1.00 88.31 279 ASP A CA 1
ATOM 2228 C C . ASP A 1 279 ? -2.358 -9.871 -6.076 1.00 88.31 279 ASP A C 1
ATOM 2230 O O . ASP A 1 279 ? -2.111 -8.990 -5.248 1.00 88.31 279 ASP A O 1
ATOM 2234 N N . GLU A 1 280 ? -2.232 -11.175 -5.809 1.00 86.62 280 GLU A N 1
ATOM 2235 C CA . GLU A 1 280 ? -1.791 -11.754 -4.527 1.00 86.62 280 GLU A CA 1
ATOM 2236 C C . GLU A 1 280 ? -0.399 -12.420 -4.615 1.00 86.62 280 GLU A C 1
ATOM 2238 O O . GLU A 1 280 ? 0.195 -12.798 -3.601 1.00 86.62 280 GLU A O 1
ATOM 2243 N N . THR A 1 281 ? 0.164 -12.549 -5.819 1.00 88.00 281 THR A N 1
ATOM 2244 C CA . THR A 1 281 ? 1.457 -13.200 -6.054 1.00 88.00 281 THR A CA 1
ATOM 2245 C C . THR A 1 281 ? 2.584 -12.184 -5.933 1.00 88.00 281 THR A C 1
ATOM 2247 O O . THR A 1 281 ? 2.622 -11.186 -6.649 1.00 88.00 281 THR A O 1
ATOM 2250 N N . THR A 1 282 ? 3.539 -12.434 -5.036 1.00 92.50 282 THR A N 1
ATOM 2251 C CA . THR A 1 282 ? 4.665 -11.519 -4.789 1.00 92.50 282 THR A CA 1
ATOM 2252 C C . THR A 1 282 ? 5.930 -12.000 -5.494 1.00 92.50 282 THR A C 1
ATOM 2254 O O . THR A 1 282 ? 6.335 -13.148 -5.320 1.00 92.50 282 THR A O 1
ATOM 2257 N N . ALA A 1 283 ? 6.599 -11.108 -6.225 1.00 92.12 283 ALA A N 1
ATOM 2258 C CA . ALA A 1 283 ? 7.881 -11.361 -6.877 1.00 92.12 283 ALA A CA 1
ATOM 2259 C C . ALA A 1 283 ? 8.920 -10.337 -6.400 1.00 92.12 283 ALA A C 1
ATOM 2261 O O . ALA A 1 283 ? 8.666 -9.134 -6.397 1.00 92.12 283 ALA A O 1
ATOM 2262 N N . GLY A 1 284 ? 10.091 -10.807 -5.967 1.00 93.38 284 GLY A N 1
ATOM 2263 C CA . GLY A 1 284 ? 11.126 -9.971 -5.355 1.00 93.38 284 GLY A CA 1
ATOM 2264 C C . GLY A 1 284 ? 12.519 -10.208 -5.929 1.00 93.38 284 GLY A C 1
ATOM 2265 O O . GLY A 1 284 ? 12.723 -11.131 -6.713 1.00 93.38 284 GLY A O 1
ATOM 2266 N N . LYS A 1 285 ? 13.479 -9.376 -5.507 1.00 92.12 285 LYS A N 1
ATOM 2267 C CA . LYS A 1 285 ? 14.849 -9.292 -6.049 1.00 92.12 285 LYS A CA 1
ATOM 2268 C C . LYS A 1 285 ? 14.853 -9.036 -7.557 1.00 92.12 285 LYS A C 1
ATOM 2270 O O . LYS A 1 285 ? 15.622 -9.639 -8.303 1.00 92.12 285 LYS A O 1
ATOM 2275 N N . LEU A 1 286 ? 13.956 -8.158 -7.994 1.00 92.19 286 LEU A N 1
ATOM 2276 C CA . LEU A 1 286 ? 13.714 -7.917 -9.406 1.00 92.19 286 LEU A CA 1
ATOM 2277 C C . LEU A 1 286 ? 14.667 -6.873 -9.984 1.00 92.19 286 LEU A C 1
ATOM 2279 O O . LEU A 1 286 ? 15.014 -5.882 -9.348 1.00 92.19 286 LEU A O 1
ATOM 2283 N N . THR A 1 287 ? 15.033 -7.098 -11.238 1.00 93.44 287 THR A N 1
ATOM 2284 C CA . THR A 1 287 ? 15.604 -6.125 -12.171 1.00 93.44 287 THR A CA 1
ATOM 2285 C C . THR A 1 287 ? 14.528 -5.691 -13.178 1.00 93.44 287 THR A C 1
ATOM 2287 O O . THR A 1 287 ? 13.521 -6.393 -13.311 1.00 93.44 287 THR A O 1
ATOM 2290 N N . PRO A 1 288 ? 14.716 -4.589 -13.932 1.00 93.25 288 PRO A N 1
ATOM 2291 C CA . PRO A 1 288 ? 13.762 -4.177 -14.969 1.00 93.25 288 PRO A CA 1
ATOM 2292 C C . PRO A 1 288 ? 13.447 -5.284 -15.988 1.00 93.25 288 PRO A C 1
ATOM 2294 O O . PRO A 1 288 ? 12.294 -5.468 -16.360 1.00 93.25 288 PRO A O 1
ATOM 2297 N N . VAL A 1 289 ? 14.453 -6.078 -16.371 1.00 93.00 289 VAL A N 1
ATOM 2298 C CA . VAL A 1 289 ? 14.291 -7.197 -17.315 1.00 93.00 289 VAL A CA 1
ATOM 2299 C C . VAL A 1 289 ? 13.470 -8.324 -16.691 1.00 93.00 289 VAL A C 1
ATOM 2301 O O . VAL A 1 289 ? 12.434 -8.708 -17.226 1.00 93.00 289 VAL A O 1
ATOM 2304 N N . THR A 1 290 ? 13.875 -8.801 -15.511 1.00 92.81 290 THR A N 1
ATOM 2305 C CA . THR A 1 290 ? 13.186 -9.915 -14.837 1.00 92.81 290 THR A CA 1
ATOM 2306 C C . THR A 1 290 ? 11.769 -9.544 -14.393 1.00 92.81 290 THR A C 1
ATOM 2308 O O . THR A 1 290 ? 10.919 -10.416 -14.251 1.00 92.81 290 THR A O 1
ATOM 2311 N N . ALA A 1 291 ? 11.494 -8.258 -14.145 1.00 92.44 291 ALA A N 1
ATOM 2312 C CA . ALA A 1 291 ? 10.146 -7.781 -13.846 1.00 92.44 291 ALA A CA 1
ATOM 2313 C C . ALA A 1 291 ? 9.215 -7.929 -15.060 1.00 92.44 291 ALA A C 1
ATOM 2315 O O . ALA A 1 291 ? 8.086 -8.391 -14.906 1.00 92.44 291 ALA A O 1
ATOM 2316 N N . CYS A 1 292 ? 9.695 -7.603 -16.264 1.00 91.88 292 CYS A N 1
ATOM 2317 C CA . CYS A 1 292 ? 8.951 -7.836 -17.503 1.00 91.88 292 CYS A CA 1
ATOM 2318 C C . CYS A 1 292 ? 8.737 -9.329 -17.766 1.00 91.88 292 CYS A C 1
ATOM 2320 O O . CYS A 1 292 ? 7.614 -9.733 -18.058 1.00 91.88 292 CYS A O 1
ATOM 2322 N N . GLU A 1 293 ? 9.770 -10.155 -17.580 1.00 92.19 293 GLU A N 1
ATOM 2323 C CA . GLU A 1 293 ? 9.656 -11.616 -17.703 1.00 92.19 293 GLU A CA 1
ATOM 2324 C C . GLU A 1 293 ? 8.601 -12.187 -16.745 1.00 92.19 293 GLU A C 1
ATOM 2326 O O . GLU A 1 293 ? 7.784 -13.011 -17.149 1.00 92.19 293 GLU A O 1
ATOM 2331 N N . ALA A 1 294 ? 8.561 -11.711 -15.495 1.00 91.12 294 ALA A N 1
ATOM 2332 C CA . ALA A 1 294 ? 7.566 -12.137 -14.511 1.00 91.12 294 ALA A CA 1
ATOM 2333 C C . ALA A 1 294 ? 6.129 -11.783 -14.933 1.00 91.12 294 ALA A C 1
ATOM 2335 O O . ALA A 1 294 ? 5.216 -12.588 -14.752 1.00 91.12 294 ALA A O 1
ATOM 2336 N N . ILE A 1 295 ? 5.919 -10.602 -15.521 1.00 90.69 295 ILE A N 1
ATOM 2337 C CA . ILE A 1 295 ? 4.602 -10.173 -16.019 1.00 90.69 295 ILE A CA 1
ATOM 2338 C C . ILE A 1 295 ? 4.184 -10.992 -17.243 1.00 90.69 295 ILE A C 1
ATOM 2340 O O . ILE A 1 295 ? 3.017 -11.361 -17.370 1.00 90.69 295 ILE A O 1
ATOM 2344 N N . GLU A 1 296 ? 5.117 -11.295 -18.143 1.00 90.00 296 GLU A N 1
ATOM 2345 C CA . GLU A 1 296 ? 4.852 -12.120 -19.324 1.00 90.00 296 GLU A CA 1
ATOM 2346 C C . GLU A 1 296 ? 4.528 -13.565 -18.956 1.00 90.00 296 GLU A C 1
ATOM 2348 O O . GLU A 1 296 ? 3.566 -14.122 -19.485 1.00 90.00 296 GLU A O 1
ATOM 2353 N N . ALA A 1 297 ? 5.274 -14.145 -18.013 1.00 89.25 297 ALA A N 1
ATOM 2354 C CA . ALA A 1 297 ? 4.977 -15.464 -17.466 1.00 89.25 297 ALA A CA 1
ATOM 2355 C C . ALA A 1 297 ? 3.571 -15.493 -16.851 1.00 89.25 297 ALA A C 1
ATOM 2357 O O . ALA A 1 297 ? 2.768 -16.364 -17.182 1.00 89.25 297 ALA A O 1
ATOM 2358 N N . PHE A 1 298 ? 3.225 -14.476 -16.054 1.00 89.75 298 PHE A N 1
ATOM 2359 C CA . PHE A 1 298 ? 1.887 -14.353 -15.480 1.00 89.75 298 PHE A CA 1
ATOM 2360 C C . PHE A 1 298 ? 0.798 -14.241 -16.559 1.00 89.75 298 PHE A C 1
ATOM 2362 O O . PHE A 1 298 ? -0.243 -14.894 -16.460 1.00 89.75 298 PHE A O 1
ATOM 2369 N N . ARG A 1 299 ? 1.041 -13.448 -17.615 1.00 89.12 299 ARG A N 1
ATOM 2370 C CA . ARG A 1 299 ? 0.124 -13.312 -18.760 1.00 89.12 299 ARG A CA 1
ATOM 2371 C C . ARG A 1 299 ? -0.059 -14.634 -19.504 1.00 89.12 299 ARG A C 1
ATOM 2373 O O . ARG A 1 299 ? -1.159 -14.896 -19.962 1.00 89.12 299 ARG A O 1
ATOM 2380 N N . ALA A 1 300 ? 0.984 -15.449 -19.638 1.00 88.88 300 ALA A N 1
ATOM 2381 C CA . ALA A 1 300 ? 0.896 -16.746 -20.306 1.00 88.88 300 ALA A CA 1
ATOM 2382 C C . ALA A 1 300 ? 0.084 -17.775 -19.499 1.00 88.88 300 ALA A C 1
ATOM 2384 O O . ALA A 1 300 ? -0.584 -18.619 -20.088 1.00 88.88 300 ALA A O 1
ATOM 2385 N N . GLU A 1 301 ? 0.123 -17.699 -18.168 1.00 87.50 301 GLU A N 1
ATOM 2386 C CA . GLU A 1 301 ? -0.632 -18.595 -17.281 1.00 87.50 301 GLU A CA 1
ATOM 2387 C C . GLU A 1 301 ? -2.124 -18.230 -17.164 1.00 87.50 301 GLU A C 1
ATOM 2389 O O . GLU A 1 301 ? -2.950 -19.116 -16.954 1.00 87.50 301 GLU A O 1
ATOM 2394 N N . HIS A 1 302 ? -2.471 -16.943 -17.290 1.00 81.88 302 HIS A N 1
ATOM 2395 C CA . HIS A 1 302 ? -3.824 -16.413 -17.033 1.00 81.88 302 HIS A CA 1
ATOM 2396 C C . HIS A 1 302 ? -4.503 -15.789 -18.272 1.00 81.88 302 HIS A C 1
ATOM 2398 O O . HIS A 1 302 ? -5.558 -15.160 -18.146 1.00 81.88 302 HIS A O 1
ATOM 2404 N N . GLY A 1 303 ? -3.873 -15.906 -19.445 1.00 59.59 303 GLY A N 1
ATOM 2405 C CA . GLY A 1 303 ? -4.290 -15.313 -20.722 1.00 59.59 303 GLY A CA 1
ATOM 2406 C C . GLY A 1 303 ? -5.214 -16.182 -21.561 1.00 59.59 303 GLY A C 1
ATOM 2407 O O . GLY A 1 303 ? -5.082 -17.423 -21.514 1.00 59.59 303 GLY A O 1
#

pLDDT: mean 79.94, std 19.17, range [30.31, 95.69]

Sequence (303 aa):
MACVLGLPAAGVLTVVVWWSVADYLEARRTAPLDRQRIEELIEKARADSSWKPALEAEYERQKQVSLERDARRVRYAYVILVSSVTFLVCAKWFVSLGGERPPDLEEIRQHRGDSVAHAPKHAGWRTRWARLWSTSRARRNGHPVADEIDLRFVDRIVEEEGRGIEAAIPILQRIQRHYRYLPDEALRRVCELTEITPAQIAGVSSFYAQFRRSPVGRHIIKVCHGTACHVAGAREITEEIRRRLNIAPDADTDADRFFTVDEVACLGCCSLAPVIMIDETTAGKLTPVTACEAIEAFRAEHG

Radius of gyration: 32.13 Å; chains: 1; bounding box: 86×54×73 Å

Foldseek 3Di:
DPPDPPPPLVVLVVVLVVVVVVVVVVCVVVVVVLVVVLVVLVVVCVVPVVSVVVNVVSVVVVVVVVVVVVVSVVVSVVSVVVSVVVVVVVVVVVCVPDPDDDDDPVVVVVVVPDPDDDDDDPPDDPPPVVVVVPPVVDDDDDDPDDDDDPLVQLVVLCVVQHAELVSLVVSQVSCCVVQVANEPVSLVSSVVRHVDDPVSNVCVQVVDPVHHHDDAAPKEKEWECEPLQVVVCSVLLLVLQCVLLVPDPPAQAHPVSHYGYHYDHHPPPSVFHRWMQIRPRIDGPDDSVVSSVVVVVVVVVVD